Protein AF-D7GY45-F1 (afdb_monomer_lite)

Sequence (234 aa):
MTDGQSAVEVPKFVAPVIQDNPTGWGPCELPDQFKDMPYQPFSKGDRLGKISDWTGAAFQDKKYANKYASQFGSGSQYAYYHDEDESTFHLVDTTRVQKPPYQRAAVLGDTYKRSQVKKWGQGRPQIKIRDASVTVKPDWVTIEEMDFPRLGKLSLPNVKDGEDITCCGELEYYDKSYDHVNVKNEKPLQSVNRIFHTVTTTDDPIIRKLSKTEGNVYATDAILATIMCCTRSN

InterPro domains:
  IPR007783 Eukaryotic translation initiation factor 3 subunit D [PF05091] (13-102)
  IPR007783 Eukaryotic translation initiation factor 3 subunit D [PF05091] (113-234)
  IPR007783 Eukaryotic translation initiation factor 3 subunit D [PTHR12399] (115-233)

Secondary structure (DSSP, 8-state):
----PPP--PPPP-PPP----TT-SS--S--GGGTTS------TTSPP-----TTS-TTS-HHHHGGG--SS----TT-----S-GGG------S---PPP-PPP------------------------PPPSSPPPTTPPP-----HHHHTT-----PPPP--S---S--PPP-GGGGG-BTTB--PPPP---------TTT-HHHHHHTTTS-S----HHHHHHHHTGGG--

Foldseek 3Di:
DDDDDDDDDDDDDDDDDDDDDPPDDDDPDDPPVPPPDDDDDADPPADDDDDDDPVPPVPPDVVVVVSRDTPRDDDCPVPDDDPDDCVPDDDDDPDDDDDDDDDDDDDDDDDDDPDPPPPPDPPDPPPPPDDDPDDDDPPDDDDDDDDLVNVVPDDDPDDDDDDDPDDDDDDDDDDCVVVPADPVRHDDDDDDDDDDDPAFCVRDPVSVVCVVPDDDDTGDPVVVVCVVCVSPDD

pLDDT: mean 81.2, std 17.95, range [37.53, 98.06]

Structure (mmCIF, N/CA/C/O backbone):
data_AF-D7GY45-F1
#
_entry.id   AF-D7GY45-F1
#
loop_
_atom_site.group_PDB
_atom_site.id
_atom_site.type_symbol
_atom_site.label_atom_id
_atom_site.label_alt_id
_atom_site.label_comp_id
_atom_site.label_asym_id
_atom_site.label_entity_id
_atom_site.label_seq_id
_atom_site.pdbx_PDB_ins_code
_atom_site.Cartn_x
_atom_site.Cartn_y
_atom_site.Cartn_z
_atom_site.occupancy
_atom_site.B_iso_or_equiv
_atom_site.auth_seq_id
_atom_site.auth_comp_id
_atom_site.auth_asym_id
_atom_site.auth_atom_id
_atom_site.pdbx_PDB_model_num
ATOM 1 N N . MET A 1 1 ? 12.016 -49.377 8.941 1.00 47.38 1 MET A N 1
ATOM 2 C CA . MET A 1 1 ? 11.566 -49.989 7.675 1.00 47.38 1 MET A CA 1
ATOM 3 C C . MET A 1 1 ? 10.054 -50.095 7.712 1.00 47.38 1 MET A C 1
ATOM 5 O O . MET A 1 1 ? 9.536 -50.945 8.422 1.00 47.38 1 MET A O 1
ATOM 9 N N . THR A 1 2 ? 9.374 -49.171 7.042 1.00 40.59 2 THR A N 1
ATOM 10 C CA . THR A 1 2 ? 8.041 -49.323 6.433 1.00 40.59 2 THR A CA 1
ATOM 11 C C . THR A 1 2 ? 7.814 -48.034 5.652 1.00 40.59 2 THR A C 1
ATOM 13 O O . THR A 1 2 ? 7.633 -46.963 6.225 1.00 40.59 2 THR A O 1
ATOM 16 N N . ASP A 1 3 ? 7.991 -48.148 4.342 1.00 45.19 3 ASP A N 1
ATOM 17 C CA . ASP A 1 3 ? 7.991 -47.058 3.378 1.00 45.19 3 ASP A CA 1
ATOM 18 C C . ASP A 1 3 ? 6.592 -46.445 3.235 1.00 45.19 3 ASP A C 1
ATOM 20 O O . ASP A 1 3 ? 5.606 -47.146 3.004 1.00 45.19 3 ASP A O 1
ATOM 24 N N . GLY A 1 4 ? 6.514 -45.118 3.363 1.00 50.69 4 GLY A N 1
ATOM 25 C CA . GLY A 1 4 ? 5.334 -44.336 3.012 1.00 50.69 4 GLY A CA 1
ATOM 26 C C . GLY A 1 4 ? 5.202 -44.269 1.493 1.00 50.69 4 GLY A C 1
ATOM 27 O O . GLY A 1 4 ? 5.982 -43.594 0.828 1.00 50.69 4 GLY A O 1
ATOM 28 N N . GLN A 1 5 ? 4.231 -45.005 0.956 1.00 53.75 5 GLN A N 1
ATOM 29 C CA . GLN A 1 5 ? 3.926 -45.078 -0.470 1.00 53.75 5 GLN A CA 1
ATOM 30 C C . GLN A 1 5 ? 3.527 -43.703 -1.025 1.00 53.75 5 GLN A C 1
ATOM 32 O O . GLN A 1 5 ? 2.528 -43.114 -0.613 1.00 53.75 5 GLN A O 1
ATOM 37 N N . SER A 1 6 ? 4.290 -43.214 -2.001 1.00 56.94 6 SER A N 1
ATOM 38 C CA . SER A 1 6 ? 3.881 -42.145 -2.906 1.00 56.94 6 SER A CA 1
ATOM 39 C C . SER A 1 6 ? 2.743 -42.653 -3.799 1.00 56.94 6 SER A C 1
ATOM 41 O O . SER A 1 6 ? 2.897 -43.630 -4.533 1.00 56.94 6 SER A O 1
ATOM 43 N N . ALA A 1 7 ? 1.573 -42.017 -3.716 1.00 58.59 7 ALA A N 1
ATOM 44 C CA . ALA A 1 7 ? 0.429 -42.347 -4.559 1.00 58.59 7 ALA A CA 1
ATOM 45 C C . ALA A 1 7 ? 0.771 -42.082 -6.035 1.00 58.59 7 ALA A C 1
ATOM 47 O O . ALA A 1 7 ? 1.100 -40.960 -6.416 1.00 58.59 7 ALA A O 1
ATOM 48 N N . VAL A 1 8 ? 0.710 -43.127 -6.859 1.00 63.28 8 VAL A N 1
ATOM 49 C CA . VAL A 1 8 ? 0.903 -43.041 -8.309 1.00 63.28 8 VAL A CA 1
ATOM 50 C C . VAL A 1 8 ? -0.345 -42.396 -8.915 1.00 63.28 8 VAL A C 1
ATOM 52 O O . VAL A 1 8 ? -1.428 -42.978 -8.882 1.00 63.28 8 VAL A O 1
ATOM 55 N N . GLU A 1 9 ? -0.208 -41.178 -9.434 1.00 71.06 9 GLU A N 1
ATOM 56 C CA . GLU A 1 9 ? -1.301 -40.440 -10.070 1.00 71.06 9 GLU A CA 1
ATOM 57 C C . GLU A 1 9 ? -1.647 -41.085 -11.425 1.00 71.06 9 GLU A C 1
ATOM 59 O O . GLU A 1 9 ? -0.863 -41.065 -12.374 1.00 71.06 9 GLU A O 1
ATOM 64 N N . VAL A 1 10 ? -2.814 -41.729 -11.498 1.00 78.69 10 VAL A N 1
ATOM 65 C CA . VAL A 1 10 ? -3.311 -42.398 -12.710 1.00 78.69 10 VAL A CA 1
ATOM 66 C C . VAL A 1 10 ? -3.887 -41.336 -13.659 1.00 78.69 10 VAL A C 1
ATOM 68 O O . VAL A 1 10 ? -4.618 -40.459 -13.190 1.00 78.69 10 VAL A O 1
ATOM 71 N N . PRO A 1 11 ? -3.621 -41.384 -14.980 1.00 80.06 11 PRO A N 1
ATOM 72 C CA . PRO A 1 11 ? -4.171 -40.406 -15.916 1.00 80.06 11 PRO A CA 1
ATOM 73 C C . PRO A 1 11 ? -5.706 -40.401 -15.874 1.00 80.06 11 PRO A C 1
ATOM 75 O O . PRO A 1 11 ? -6.359 -41.419 -16.108 1.00 80.06 11 PRO A O 1
ATOM 78 N N . LYS A 1 12 ? -6.282 -39.233 -15.573 1.00 84.12 12 LYS A N 1
ATOM 79 C CA . LYS A 1 12 ? -7.728 -39.017 -15.458 1.00 84.12 12 LYS A CA 1
ATOM 80 C C . LYS A 1 12 ? -8.259 -38.345 -16.719 1.00 84.12 12 LYS A C 1
ATOM 82 O O . LYS A 1 12 ? -7.846 -37.240 -17.057 1.00 84.12 12 LYS A O 1
ATOM 87 N N . PHE A 1 13 ? -9.224 -38.983 -17.375 1.00 87.69 13 PHE A N 1
ATOM 88 C CA . PHE A 1 13 ? -10.014 -38.353 -18.429 1.00 87.69 13 PHE A CA 1
ATOM 89 C C . PHE A 1 13 ? -11.309 -37.795 -17.835 1.00 87.69 13 PHE A C 1
ATOM 91 O O . PHE A 1 13 ? -12.046 -38.508 -17.155 1.00 87.69 13 PHE A O 1
ATOM 98 N N . VAL A 1 14 ? -11.581 -36.518 -18.087 1.00 90.69 14 VAL A N 1
ATOM 99 C CA . VAL A 1 14 ? -12.847 -35.868 -17.736 1.00 90.69 14 VAL A CA 1
ATOM 100 C C . VAL A 1 14 ? -13.579 -35.589 -19.038 1.00 90.69 14 VAL A C 1
ATOM 102 O O . VAL A 1 14 ? -13.030 -34.935 -19.922 1.00 90.69 14 VAL A O 1
ATOM 105 N N . ALA A 1 15 ? -14.799 -36.112 -19.164 1.00 90.75 15 ALA A N 1
ATOM 106 C CA . ALA A 1 15 ? -15.607 -35.892 -20.355 1.00 90.75 15 ALA A CA 1
ATOM 107 C C . ALA A 1 15 ? -15.889 -34.386 -20.532 1.00 90.75 15 ALA A C 1
ATOM 109 O O . ALA A 1 15 ? -16.260 -33.726 -19.556 1.00 90.75 15 ALA A O 1
ATOM 110 N N . PRO A 1 16 ? -15.709 -33.830 -21.743 1.00 90.69 16 PRO A N 1
ATOM 111 C CA . PRO A 1 16 ? -16.015 -32.432 -21.999 1.00 90.69 16 PRO A CA 1
ATOM 112 C C . PRO A 1 16 ? -17.524 -32.197 -21.904 1.00 90.69 16 PRO A C 1
ATOM 114 O O . PRO A 1 16 ? -18.326 -33.039 -22.307 1.00 90.69 16 PRO A O 1
ATOM 117 N N . VAL A 1 17 ? -17.906 -31.032 -21.388 1.00 87.88 17 VAL A N 1
ATOM 118 C CA . VAL A 1 17 ? -19.304 -30.596 -21.360 1.00 87.88 17 VAL A CA 1
ATOM 119 C C . VAL A 1 17 ? -19.707 -30.178 -22.775 1.00 87.88 17 VAL A C 1
ATOM 121 O O . VAL A 1 17 ? -19.022 -29.366 -23.396 1.00 87.88 17 VAL A O 1
ATOM 124 N N . ILE A 1 18 ? -20.801 -30.743 -23.287 1.00 88.00 18 ILE A N 1
ATOM 125 C CA . ILE A 1 18 ? -21.343 -30.452 -24.620 1.00 88.00 18 ILE A CA 1
ATOM 126 C C . ILE A 1 18 ? -22.738 -29.848 -24.446 1.00 88.00 18 ILE A C 1
ATOM 128 O O . ILE A 1 18 ? -23.508 -30.300 -23.601 1.00 88.00 18 ILE A O 1
ATOM 132 N N . GLN A 1 19 ? -23.043 -28.819 -25.234 1.00 86.44 19 GLN A N 1
ATOM 133 C CA . GLN A 1 19 ? -24.358 -28.181 -25.268 1.00 86.44 19 GLN A CA 1
ATOM 134 C C . GLN A 1 19 ? -25.372 -29.070 -26.003 1.00 86.44 19 GLN A C 1
ATOM 136 O O . GLN A 1 19 ? -25.053 -29.607 -27.065 1.00 86.44 19 GLN A O 1
ATOM 141 N N . ASP A 1 20 ? -26.584 -29.196 -25.461 1.00 87.44 20 ASP A N 1
ATOM 142 C CA . ASP A 1 20 ? -27.684 -29.941 -26.085 1.00 87.44 20 ASP A CA 1
ATOM 143 C C . ASP A 1 20 ? -28.690 -28.973 -26.729 1.00 87.44 20 ASP A C 1
ATOM 145 O O . ASP A 1 20 ? -29.158 -28.032 -26.088 1.00 87.44 20 ASP A O 1
ATOM 149 N N . ASN A 1 21 ? -29.010 -29.193 -28.006 1.00 89.31 21 ASN A N 1
ATOM 150 C CA . ASN A 1 21 ? -29.935 -28.366 -28.783 1.00 89.31 21 ASN A CA 1
ATOM 151 C C . ASN A 1 21 ? -31.005 -29.257 -29.442 1.00 89.31 21 ASN A C 1
ATOM 153 O O . ASN A 1 21 ? -30.826 -29.701 -30.577 1.00 89.31 21 ASN A O 1
ATOM 157 N N . PRO A 1 22 ? -32.144 -29.508 -28.767 1.00 89.50 22 PRO A N 1
ATOM 158 C CA . PRO A 1 22 ? -33.171 -30.432 -29.259 1.00 89.50 22 PRO A CA 1
ATOM 159 C C . PRO A 1 22 ? -33.878 -29.969 -30.541 1.00 89.50 22 PRO A C 1
ATOM 161 O O . PRO A 1 22 ? -34.496 -30.770 -31.239 1.00 89.50 22 PRO A O 1
ATOM 164 N N . THR A 1 23 ? -33.837 -28.667 -30.834 1.00 90.25 23 THR A N 1
ATOM 165 C CA . THR A 1 23 ? -34.645 -28.027 -31.884 1.00 90.25 23 THR A CA 1
ATOM 166 C C . THR A 1 23 ? -33.857 -27.629 -33.130 1.00 90.25 23 THR A C 1
ATOM 168 O O . THR A 1 23 ? -34.450 -27.135 -34.089 1.00 90.25 23 THR A O 1
ATOM 171 N N . GLY A 1 24 ? -32.536 -27.821 -33.157 1.00 87.75 24 GLY A N 1
ATOM 172 C CA . GLY A 1 24 ? -31.721 -27.414 -34.297 1.00 87.75 24 GLY A CA 1
ATOM 173 C C . GLY A 1 24 ? -30.249 -27.792 -34.185 1.00 87.75 24 GLY A C 1
ATOM 174 O O . GLY A 1 24 ? -29.820 -28.455 -33.249 1.00 87.75 24 GLY A O 1
ATOM 175 N N . TRP A 1 25 ? -29.468 -27.345 -35.169 1.00 89.06 25 TRP A N 1
ATOM 176 C CA . TRP A 1 25 ? -28.018 -27.527 -35.211 1.00 89.06 25 TRP A CA 1
ATOM 177 C C . TRP A 1 25 ? -27.327 -26.171 -35.048 1.00 89.06 25 TRP A C 1
ATOM 179 O O . TRP A 1 25 ? -27.574 -25.258 -35.835 1.00 89.06 25 TRP A O 1
ATOM 189 N N . GLY A 1 26 ? -26.460 -26.041 -34.040 1.00 86.88 26 GLY A N 1
ATOM 190 C CA . GLY A 1 26 ? -25.678 -24.828 -33.777 1.00 86.88 26 GLY A CA 1
ATOM 191 C C . GLY A 1 26 ? -25.700 -24.381 -32.309 1.00 86.88 26 GLY A C 1
ATOM 192 O O . GLY A 1 26 ? -26.323 -25.053 -31.482 1.00 86.88 26 GLY A O 1
ATOM 193 N N . PRO A 1 27 ? -25.024 -23.260 -31.983 1.00 87.06 27 PRO A N 1
ATOM 194 C CA . PRO A 1 27 ? -24.973 -22.713 -30.628 1.00 87.06 27 PRO A CA 1
ATOM 195 C C . PRO A 1 27 ? -26.377 -22.419 -30.095 1.00 87.06 27 PRO A C 1
ATOM 197 O O . PRO A 1 27 ? -27.153 -21.730 -30.757 1.00 87.06 27 PRO A O 1
ATOM 200 N N . CYS A 1 28 ? -26.697 -22.934 -28.909 1.00 84.44 28 CYS A N 1
ATOM 201 C CA . CYS A 1 28 ? -27.983 -22.688 -28.254 1.00 84.44 28 CYS A CA 1
ATOM 202 C C . CYS A 1 28 ? -27.904 -21.585 -27.192 1.00 84.44 28 CYS A C 1
ATOM 204 O O . CYS A 1 28 ? -28.906 -20.929 -26.920 1.00 84.44 28 CYS A O 1
ATOM 206 N N . GLU A 1 29 ? -26.719 -21.344 -26.627 1.00 83.81 29 GLU A N 1
ATOM 207 C CA . GLU A 1 29 ? -26.514 -20.381 -25.545 1.00 83.81 29 GLU A CA 1
ATOM 208 C C . GLU A 1 29 ? -25.238 -19.562 -25.761 1.00 83.81 29 GLU A C 1
ATOM 210 O O . GLU A 1 29 ? -24.230 -20.053 -26.283 1.00 83.81 29 GLU A O 1
ATOM 215 N N . LEU A 1 30 ? -25.283 -18.294 -25.344 1.00 84.75 30 LEU A N 1
ATOM 216 C CA . LEU A 1 30 ? -24.089 -17.462 -25.253 1.00 84.75 30 LEU A CA 1
ATOM 217 C C . LEU A 1 30 ? -23.183 -18.050 -24.159 1.00 84.75 30 LEU A C 1
ATOM 219 O O . LEU A 1 30 ? -23.684 -18.309 -23.065 1.00 84.75 30 LEU A O 1
ATOM 223 N N . PRO A 1 31 ? -21.875 -18.241 -24.406 1.00 88.75 31 PRO A N 1
ATOM 224 C CA . PRO A 1 31 ? -20.976 -18.763 -23.386 1.00 88.75 31 PRO A CA 1
ATOM 225 C C . PRO A 1 31 ? -21.028 -17.918 -22.109 1.00 88.75 31 PRO A C 1
ATOM 227 O O . PRO A 1 31 ? -20.957 -16.689 -22.189 1.00 88.75 31 PRO A O 1
ATOM 230 N N . ASP A 1 32 ? -21.071 -18.575 -20.946 1.00 85.69 32 ASP A N 1
ATOM 231 C CA . ASP A 1 32 ? -21.161 -17.914 -19.632 1.00 85.69 32 ASP A CA 1
ATOM 232 C C . ASP A 1 32 ? -20.091 -16.836 -19.437 1.00 85.69 32 ASP A C 1
ATOM 234 O O . ASP A 1 32 ? -20.341 -15.796 -18.835 1.00 85.69 32 ASP A O 1
ATOM 238 N N . GLN A 1 33 ? -18.911 -17.045 -20.026 1.00 87.12 33 GLN A N 1
ATOM 239 C CA . GLN A 1 33 ? -17.799 -16.103 -19.968 1.00 87.12 33 GLN A CA 1
ATOM 240 C C . GLN A 1 33 ? -18.139 -14.711 -20.523 1.00 87.12 33 GLN A C 1
ATOM 242 O O . GLN A 1 33 ? -17.509 -13.751 -20.099 1.00 87.12 33 GLN A O 1
ATOM 247 N N . PHE A 1 34 ? -19.095 -14.583 -21.450 1.00 87.75 34 PHE A N 1
ATOM 248 C CA . PHE A 1 34 ? -19.430 -13.316 -22.117 1.00 87.75 34 PHE A CA 1
ATOM 249 C C . PHE A 1 34 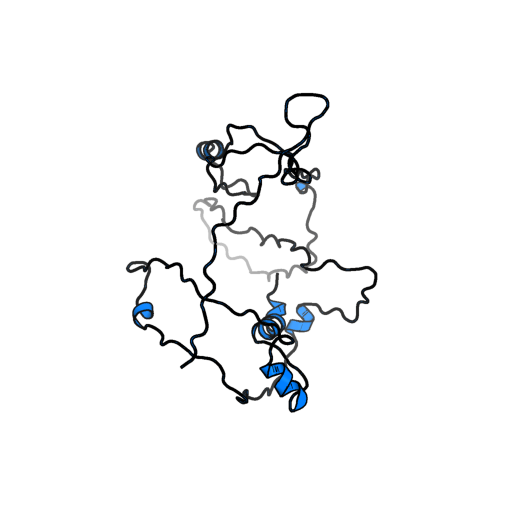? -20.824 -12.781 -21.770 1.00 87.75 34 PHE A C 1
ATOM 251 O O . PHE A 1 34 ? -21.221 -11.744 -22.296 1.00 87.75 34 PHE A O 1
ATOM 258 N N . LYS A 1 35 ? -21.577 -13.472 -20.909 1.00 86.44 35 LYS A N 1
ATOM 259 C CA . LYS A 1 35 ? -22.990 -13.167 -20.648 1.00 86.44 35 LYS A CA 1
ATOM 260 C C . LYS A 1 35 ? -23.211 -11.819 -19.962 1.00 86.44 35 LYS A C 1
ATOM 262 O O . LYS A 1 35 ? -24.150 -11.111 -20.312 1.00 86.44 35 LYS A O 1
ATOM 267 N N . ASP A 1 36 ? -22.305 -11.446 -19.061 1.00 89.12 36 ASP A N 1
ATOM 268 C CA . ASP A 1 36 ? -22.437 -10.252 -18.218 1.00 89.12 36 ASP A CA 1
ATOM 269 C C . ASP A 1 36 ? -21.530 -9.089 -18.662 1.00 89.12 36 ASP A C 1
ATOM 271 O O . ASP A 1 36 ? -21.305 -8.146 -17.904 1.00 89.12 36 ASP A O 1
ATOM 275 N N . MET A 1 37 ? -20.986 -9.136 -19.885 1.00 87.94 37 MET A N 1
ATOM 276 C CA . MET A 1 37 ? -20.117 -8.079 -20.417 1.00 87.94 37 MET A CA 1
ATOM 277 C C . MET A 1 37 ? -20.629 -7.519 -21.752 1.00 87.94 37 MET A C 1
ATOM 279 O O . MET A 1 37 ? -20.925 -8.292 -22.666 1.00 87.94 37 MET A O 1
ATOM 283 N N . PRO A 1 38 ? -20.691 -6.182 -21.923 1.00 90.75 38 PRO A N 1
ATOM 284 C CA . PRO A 1 38 ? -20.987 -5.580 -23.217 1.00 90.75 38 PRO A CA 1
ATOM 285 C C . PRO A 1 38 ? -20.002 -6.054 -24.291 1.00 90.75 38 PRO A C 1
ATOM 287 O O . PRO A 1 38 ? -18.782 -5.926 -24.160 1.00 90.75 38 PRO A O 1
ATOM 290 N N . TYR A 1 39 ? -20.513 -6.607 -25.385 1.00 87.88 39 TYR A N 1
ATOM 291 C CA . TYR A 1 39 ? -19.653 -7.061 -26.470 1.00 87.88 39 TYR A CA 1
ATOM 292 C C . TYR A 1 39 ? -19.044 -5.866 -27.217 1.00 87.88 39 TYR A C 1
ATOM 294 O O . TYR A 1 39 ? -19.761 -5.009 -27.735 1.00 87.88 39 TYR A O 1
ATOM 302 N N . GLN A 1 40 ? -17.714 -5.837 -27.324 1.00 90.12 40 GLN A N 1
ATOM 303 C CA . GLN A 1 40 ? -16.997 -4.909 -28.192 1.00 90.12 40 GLN A CA 1
ATOM 304 C C . GLN A 1 40 ? -15.873 -5.653 -28.928 1.00 90.12 40 GLN A C 1
ATOM 306 O O . GLN A 1 40 ? -15.020 -6.260 -28.274 1.00 90.12 40 GLN A O 1
ATOM 311 N N . PRO A 1 41 ? -15.846 -5.627 -30.274 1.00 90.19 41 PRO A N 1
ATOM 312 C CA . PRO A 1 41 ? -14.791 -6.280 -31.033 1.00 90.19 41 PRO A CA 1
ATOM 313 C C . PRO A 1 41 ? -13.453 -5.571 -30.809 1.00 90.19 41 PRO A C 1
ATOM 315 O O . PRO A 1 41 ? -13.386 -4.346 -30.694 1.00 90.19 41 PRO A O 1
ATOM 318 N N . PHE A 1 42 ? -12.377 -6.350 -30.771 1.00 89.50 42 PHE A N 1
ATOM 319 C CA . PHE A 1 42 ? -11.017 -5.835 -30.655 1.00 89.50 42 PHE A CA 1
ATOM 320 C C . PHE A 1 42 ? -10.023 -6.781 -31.333 1.00 89.50 42 PHE A C 1
ATOM 322 O O . PHE A 1 42 ? -10.299 -7.966 -31.523 1.00 89.50 42 PHE A O 1
ATOM 329 N N . SER A 1 43 ? -8.845 -6.260 -31.672 1.00 89.38 43 SER A N 1
ATOM 330 C CA . SER A 1 43 ? -7.727 -7.038 -32.202 1.00 89.38 43 SER A CA 1
ATOM 331 C C . SER A 1 43 ? -6.563 -7.000 -31.213 1.00 89.38 43 SER A C 1
ATOM 333 O O . SER A 1 43 ? -6.096 -5.935 -30.814 1.00 89.38 43 SER A O 1
ATOM 335 N N . LYS A 1 44 ? -6.052 -8.176 -30.823 1.00 89.88 44 LYS A N 1
ATOM 336 C CA . LYS A 1 44 ? -4.864 -8.282 -29.951 1.00 89.88 44 LYS A CA 1
ATOM 337 C C . LYS A 1 44 ? -3.579 -7.784 -30.626 1.00 89.88 44 LYS A C 1
ATOM 339 O O . LYS A 1 44 ? -2.581 -7.591 -29.941 1.00 89.88 44 LYS A O 1
ATOM 344 N N . GLY A 1 45 ? -3.593 -7.613 -31.949 1.00 89.88 45 GLY A N 1
ATOM 345 C CA . GLY A 1 45 ? -2.473 -7.070 -32.718 1.00 89.88 45 GLY A CA 1
ATOM 346 C C . GLY A 1 45 ? -2.455 -5.542 -32.789 1.00 89.88 45 GLY A C 1
ATOM 347 O O . GLY A 1 45 ? -1.513 -4.979 -33.351 1.00 89.88 45 GLY A O 1
ATOM 348 N N . ASP A 1 46 ? -3.476 -4.868 -32.253 1.00 87.69 46 ASP A N 1
ATOM 349 C CA . ASP A 1 46 ? -3.566 -3.413 -32.310 1.00 87.69 46 ASP A CA 1
ATOM 350 C C . ASP A 1 46 ? -2.476 -2.774 -31.445 1.00 87.69 46 ASP A C 1
ATOM 352 O O . ASP A 1 46 ? -2.127 -3.244 -30.358 1.00 87.69 46 ASP A O 1
ATOM 356 N N . ARG A 1 47 ? -1.900 -1.678 -31.946 1.00 86.88 47 ARG A N 1
ATOM 357 C CA . ARG A 1 47 ? -0.842 -0.963 -31.232 1.00 86.88 47 ARG A CA 1
ATOM 358 C C . ARG A 1 47 ? -1.409 -0.304 -29.979 1.00 86.88 47 ARG A C 1
ATOM 360 O O . ARG A 1 47 ? -2.384 0.439 -30.050 1.00 86.88 47 ARG A O 1
ATOM 367 N N . LEU A 1 48 ? -0.732 -0.512 -28.855 1.00 86.44 48 LEU A N 1
ATOM 368 C CA . LEU A 1 48 ? -1.034 0.123 -27.573 1.00 86.44 48 LEU A CA 1
ATOM 369 C C . LEU A 1 48 ? -0.096 1.316 -27.320 1.00 86.44 48 LEU A C 1
ATOM 371 O O . LEU A 1 48 ? 0.930 1.459 -27.985 1.00 86.44 48 LEU A O 1
ATOM 375 N N . GLY A 1 49 ? -0.439 2.169 -26.350 1.00 86.31 49 GLY A N 1
ATOM 376 C CA . GLY A 1 49 ? 0.419 3.284 -25.916 1.00 86.31 49 GLY A CA 1
ATOM 377 C C . GLY A 1 49 ? -0.015 4.679 -26.376 1.00 86.31 49 GLY A C 1
ATOM 378 O O . GLY A 1 49 ? 0.778 5.618 -26.326 1.00 86.31 49 GLY A O 1
ATOM 379 N N . LYS A 1 50 ? -1.269 4.852 -26.810 1.00 84.12 50 LYS A N 1
ATOM 380 C CA . LYS A 1 50 ? -1.840 6.188 -27.014 1.00 84.12 50 LYS A CA 1
ATOM 381 C C . LYS A 1 50 ? -2.040 6.873 -25.657 1.00 84.12 50 LYS A C 1
ATOM 383 O O . LYS A 1 50 ? -2.730 6.344 -24.793 1.00 84.12 50 LYS A O 1
ATOM 388 N N . ILE A 1 51 ? -1.447 8.050 -25.485 1.00 84.19 51 ILE A N 1
ATOM 389 C CA . ILE A 1 51 ? -1.688 8.909 -24.318 1.00 84.19 51 ILE A CA 1
ATOM 390 C C . ILE A 1 51 ? -3.010 9.673 -24.480 1.00 84.19 51 ILE A C 1
ATOM 392 O O . ILE A 1 51 ? -3.480 9.867 -25.597 1.00 84.19 51 ILE A O 1
ATOM 396 N N . SER A 1 52 ? -3.615 10.109 -23.379 1.00 84.31 52 SER A N 1
ATOM 397 C CA . SER A 1 52 ? -4.710 11.084 -23.405 1.00 84.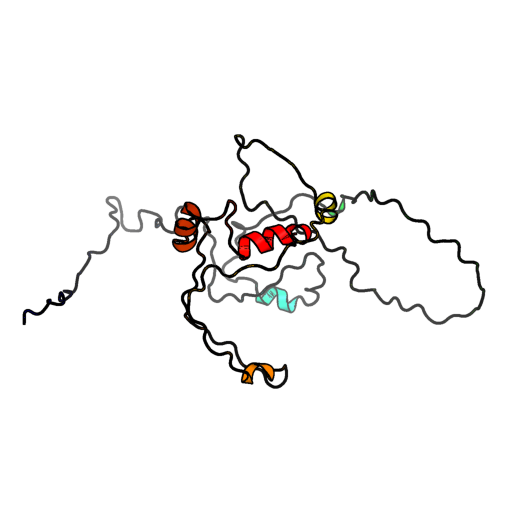31 52 SER A CA 1
ATOM 398 C C . SER A 1 52 ? -4.165 12.434 -22.946 1.00 84.31 52 SER A C 1
ATOM 400 O O . SER A 1 52 ? -3.400 12.483 -21.982 1.00 84.31 52 SER A O 1
ATOM 402 N N . ASP A 1 53 ? -4.516 13.513 -23.646 1.00 82.19 53 ASP A N 1
ATOM 403 C CA . ASP A 1 53 ? -4.090 14.874 -23.311 1.00 82.19 53 ASP A CA 1
ATOM 404 C C . ASP A 1 53 ? -5.282 15.830 -23.394 1.00 82.19 53 ASP A C 1
ATOM 406 O O . ASP A 1 53 ? -5.794 16.108 -24.476 1.00 82.19 53 ASP A O 1
ATOM 410 N N . TRP A 1 54 ? -5.699 16.345 -22.239 1.00 80.19 54 TRP A N 1
ATOM 411 C CA . TRP A 1 54 ? -6.786 17.316 -22.110 1.00 80.19 54 TRP A CA 1
ATOM 412 C C . TRP A 1 54 ? -6.365 18.738 -22.517 1.00 80.19 54 TRP A C 1
ATOM 414 O O . TRP A 1 54 ? -7.219 19.588 -22.742 1.00 80.19 54 TRP A O 1
ATOM 424 N N . THR A 1 55 ? -5.061 19.012 -22.647 1.00 82.19 55 THR A N 1
ATOM 425 C CA . THR A 1 55 ? -4.544 20.322 -23.086 1.00 82.19 55 THR A CA 1
ATOM 426 C C . THR A 1 55 ? -4.421 20.442 -24.609 1.00 82.19 55 THR A C 1
ATOM 428 O O . THR A 1 55 ? -4.220 21.541 -25.128 1.00 82.19 55 THR A O 1
ATOM 431 N N . GLY A 1 56 ? -4.517 19.322 -25.339 1.00 74.19 56 GLY A N 1
ATOM 432 C CA . GLY A 1 56 ? -4.404 19.262 -26.802 1.00 74.19 56 GLY A CA 1
ATOM 433 C C . GLY A 1 56 ? -3.004 19.560 -27.364 1.00 74.19 56 GLY A C 1
ATOM 434 O O . GLY A 1 56 ? -2.833 19.659 -28.582 1.00 74.19 56 GLY A O 1
ATOM 435 N N . ALA A 1 57 ? -1.984 19.703 -26.515 1.00 75.38 57 ALA A N 1
ATOM 436 C CA . ALA A 1 57 ? -0.630 20.067 -26.924 1.00 75.38 57 ALA A CA 1
ATOM 437 C C . ALA A 1 57 ? 0.160 18.877 -27.497 1.00 75.38 57 ALA A C 1
ATOM 439 O O . ALA A 1 57 ? 1.008 19.066 -28.370 1.00 75.38 57 ALA A O 1
ATOM 440 N N . ALA A 1 58 ? -0.134 17.653 -27.055 1.00 68.88 58 ALA A N 1
ATOM 441 C CA . ALA A 1 58 ? 0.623 16.452 -27.404 1.00 68.88 58 ALA A CA 1
ATOM 442 C C . ALA A 1 58 ? 0.417 15.955 -28.851 1.00 68.88 58 ALA A C 1
ATOM 444 O O . ALA A 1 58 ? 1.211 15.155 -29.345 1.00 68.88 58 ALA A O 1
ATOM 445 N N . PHE A 1 59 ? -0.620 16.423 -29.555 1.00 66.69 59 PHE A N 1
ATOM 446 C CA . PHE A 1 59 ? -1.069 15.849 -30.835 1.00 66.69 59 PHE A CA 1
ATOM 447 C C . PHE A 1 59 ? -0.969 16.796 -32.038 1.00 66.69 59 PHE A C 1
ATOM 449 O O . PHE A 1 59 ? -1.786 16.724 -32.955 1.00 66.69 59 PHE A O 1
ATOM 456 N N . GLN A 1 60 ? 0.047 17.663 -32.079 1.00 65.50 60 GLN A N 1
ATOM 457 C CA . GLN A 1 60 ? 0.268 18.551 -33.234 1.00 65.50 60 GLN A CA 1
ATOM 458 C C . GLN A 1 60 ? 0.499 17.766 -34.541 1.00 65.50 60 GLN A C 1
ATOM 460 O O . GLN A 1 60 ? 0.086 18.201 -35.615 1.00 65.50 60 GLN A O 1
ATOM 465 N N . ASP A 1 61 ? 1.090 16.570 -34.450 1.00 63.72 61 ASP A N 1
ATOM 466 C CA . ASP A 1 61 ? 1.350 15.701 -35.596 1.00 63.72 61 ASP A CA 1
ATOM 467 C C . ASP A 1 61 ? 0.272 14.607 -35.743 1.00 63.72 61 ASP A C 1
ATOM 469 O O . ASP A 1 61 ? 0.327 13.529 -35.137 1.00 63.72 61 ASP A O 1
ATOM 473 N N . LYS A 1 62 ? -0.706 14.850 -36.626 1.00 69.38 62 LYS A N 1
ATOM 474 C CA . LYS A 1 62 ? -1.820 13.920 -36.924 1.00 69.38 62 LYS A CA 1
ATOM 475 C C . LYS A 1 62 ? -1.365 12.534 -37.414 1.00 69.38 62 LYS A C 1
ATOM 477 O O . LYS A 1 62 ? -2.135 11.576 -37.364 1.00 69.38 62 LYS A O 1
ATOM 482 N N . LYS A 1 63 ? -0.103 12.389 -37.838 1.00 68.88 63 LYS A N 1
ATOM 483 C CA . LYS A 1 63 ? 0.496 11.112 -38.268 1.00 68.88 63 LYS A CA 1
ATOM 484 C C . LYS A 1 63 ? 0.558 10.053 -37.162 1.00 68.88 63 LYS A C 1
ATOM 486 O O . LYS A 1 63 ? 0.582 8.867 -37.483 1.00 68.88 63 LYS A O 1
ATOM 491 N N . TYR A 1 64 ? 0.607 10.441 -35.885 1.00 69.00 64 TYR A N 1
ATOM 492 C CA . TYR A 1 64 ? 0.651 9.478 -34.775 1.00 69.00 64 TYR A CA 1
ATOM 493 C C . TYR A 1 64 ? -0.738 9.052 -34.298 1.00 69.00 64 TYR A C 1
ATOM 495 O O . TYR A 1 64 ? -0.881 7.937 -33.807 1.00 69.00 64 TYR A O 1
ATOM 503 N N . ALA A 1 65 ? -1.766 9.879 -34.506 1.00 69.25 65 ALA A N 1
ATOM 504 C CA . ALA A 1 65 ? -3.138 9.552 -34.123 1.00 69.25 65 ALA A CA 1
ATOM 505 C C . ALA A 1 65 ? -3.679 8.329 -34.887 1.00 69.25 65 ALA A C 1
ATOM 507 O O . ALA A 1 65 ? -4.313 7.464 -34.288 1.00 69.25 65 ALA A O 1
ATOM 508 N N . ASN A 1 66 ? -3.346 8.214 -36.177 1.00 76.69 66 ASN A N 1
ATOM 509 C CA . ASN A 1 66 ? -3.813 7.125 -37.042 1.00 76.69 66 ASN A CA 1
ATOM 510 C C . ASN A 1 66 ? -3.136 5.771 -36.762 1.00 76.69 66 ASN A C 1
ATOM 512 O O . ASN A 1 66 ? -3.626 4.744 -37.214 1.00 76.69 66 ASN A O 1
ATOM 516 N N . LYS A 1 67 ? -2.017 5.738 -36.021 1.00 82.81 67 LYS A N 1
ATOM 517 C CA . LYS A 1 67 ? -1.274 4.494 -35.727 1.00 82.81 67 LYS A CA 1
ATOM 518 C C . LYS A 1 67 ? -1.946 3.614 -34.671 1.00 82.81 67 LYS A C 1
ATOM 520 O O . LYS A 1 67 ? -1.575 2.451 -34.551 1.00 82.81 67 LYS A O 1
ATOM 525 N N . TYR A 1 68 ? -2.867 4.191 -33.905 1.00 85.00 68 TYR A N 1
ATOM 526 C CA . TYR A 1 68 ? -3.579 3.547 -32.799 1.00 85.00 68 TYR A CA 1
ATOM 527 C C . TYR A 1 68 ? -5.079 3.399 -33.090 1.00 85.00 68 TYR A C 1
ATOM 529 O O . TYR A 1 68 ? -5.855 3.124 -32.182 1.00 85.00 68 TYR A O 1
ATOM 537 N N . ALA A 1 69 ? -5.504 3.655 -34.330 1.00 83.81 69 ALA A N 1
ATOM 538 C CA . ALA A 1 69 ? -6.876 3.413 -34.748 1.00 83.81 69 ALA A CA 1
ATOM 539 C C . ALA A 1 69 ? -7.064 1.909 -34.993 1.00 83.81 69 ALA A C 1
ATOM 541 O O . ALA A 1 69 ? -6.287 1.311 -35.740 1.00 83.81 69 ALA A O 1
ATOM 542 N N . SER A 1 70 ? -8.076 1.306 -34.366 1.00 84.88 70 SER A N 1
ATOM 543 C CA . SER A 1 70 ? -8.437 -0.092 -34.605 1.00 84.88 70 SER A CA 1
ATOM 544 C C . SER A 1 70 ? -9.054 -0.246 -35.997 1.00 84.88 70 SER A C 1
ATOM 546 O O . SER A 1 70 ? -9.877 0.562 -36.431 1.00 84.88 70 SER A O 1
ATOM 548 N N . GLN A 1 71 ? -8.676 -1.306 -36.712 1.00 81.12 71 GLN A N 1
ATOM 549 C CA . GLN A 1 71 ? -9.265 -1.628 -38.018 1.00 81.12 71 GLN A CA 1
ATOM 550 C C . GLN A 1 71 ? -10.587 -2.402 -37.882 1.00 81.12 71 GLN A C 1
ATOM 552 O O . GLN A 1 71 ? -11.431 -2.352 -38.772 1.00 81.12 71 GLN A O 1
ATOM 557 N N . PHE A 1 72 ? -10.784 -3.098 -36.758 1.00 75.44 72 PHE A N 1
ATOM 558 C CA . PHE A 1 72 ? -11.911 -4.009 -36.513 1.00 75.44 72 PHE A CA 1
ATOM 559 C C . PHE A 1 72 ? -13.200 -3.321 -36.023 1.00 75.44 72 PHE A C 1
ATOM 561 O O . PHE A 1 72 ? -14.140 -3.988 -35.594 1.00 75.44 72 PHE A O 1
ATOM 568 N N . GLY A 1 73 ? -13.252 -1.990 -36.108 1.00 65.69 73 GLY A N 1
ATOM 569 C CA . GLY A 1 73 ? -14.387 -1.175 -35.685 1.00 65.69 73 GLY A CA 1
ATOM 570 C C . GLY A 1 73 ? -14.096 -0.371 -34.417 1.00 65.69 73 GLY A C 1
ATOM 571 O O . GLY A 1 73 ? -13.353 -0.795 -33.531 1.00 65.69 73 GLY A O 1
ATOM 572 N N . SER A 1 74 ? -14.687 0.820 -34.351 1.00 67.25 74 SER A N 1
ATOM 573 C CA . SER A 1 74 ? -14.673 1.693 -33.178 1.00 67.25 74 SER A CA 1
ATOM 574 C C . SER A 1 74 ? -15.981 1.487 -32.423 1.00 67.25 74 SER A C 1
ATOM 576 O O . SER A 1 74 ? -16.984 2.125 -32.736 1.00 67.25 74 SER A O 1
ATOM 578 N N . GLY A 1 75 ? -15.994 0.551 -31.476 1.00 77.00 75 GLY A N 1
ATOM 579 C CA . GLY A 1 75 ? -17.106 0.409 -30.540 1.00 77.00 75 GLY A CA 1
ATOM 580 C C . GLY A 1 75 ? -17.036 1.475 -29.445 1.00 77.00 75 GLY A C 1
ATOM 581 O O . GLY A 1 75 ? -15.954 1.765 -28.935 1.00 77.00 75 GLY A O 1
ATOM 582 N N . SER A 1 76 ? -18.191 2.035 -29.086 1.00 86.31 76 SER A N 1
ATOM 583 C CA . SER A 1 76 ? -18.341 3.004 -27.989 1.00 86.31 76 SER A CA 1
ATOM 584 C C . SER A 1 76 ? -19.074 2.416 -26.777 1.00 86.31 76 SER A C 1
ATOM 586 O O . SER A 1 76 ? -19.540 3.169 -25.932 1.00 86.31 76 SER A O 1
ATOM 588 N N . GLN A 1 77 ? -19.189 1.086 -26.667 1.00 89.94 77 GLN A N 1
ATOM 589 C CA . GLN A 1 77 ? -19.921 0.439 -25.562 1.00 89.94 77 GLN A CA 1
ATOM 590 C C . GLN A 1 77 ? -19.286 0.731 -24.195 1.00 89.94 77 GLN A C 1
ATOM 592 O O . GLN A 1 77 ? -19.972 0.772 -23.182 1.00 89.94 77 GLN A O 1
ATOM 597 N N . TYR A 1 78 ? -17.977 0.984 -24.189 1.00 88.88 78 TYR A N 1
ATOM 598 C CA . TYR A 1 78 ? -17.205 1.376 -23.009 1.00 88.88 78 TYR A CA 1
ATOM 599 C C . TYR A 1 78 ? -16.771 2.852 -23.040 1.00 88.88 78 TYR A C 1
ATOM 601 O O . TYR A 1 78 ? -15.842 3.236 -22.330 1.00 88.88 78 TYR A O 1
ATOM 609 N N . ALA A 1 79 ? -17.378 3.679 -23.899 1.00 88.19 79 ALA A N 1
ATOM 610 C CA . ALA A 1 79 ? -17.042 5.094 -24.003 1.00 88.19 79 ALA A CA 1
ATOM 611 C C . ALA A 1 79 ? -17.873 5.930 -23.025 1.00 88.19 79 ALA A C 1
ATOM 613 O O . ALA A 1 79 ? -19.082 5.754 -22.905 1.00 88.19 79 ALA A O 1
ATOM 614 N N . TYR A 1 80 ? -17.212 6.881 -22.372 1.00 88.94 80 TYR A N 1
ATOM 615 C CA . TYR A 1 80 ? -17.862 7.917 -21.582 1.00 88.94 80 TYR A CA 1
ATOM 616 C C . TYR A 1 80 ? -17.981 9.195 -22.419 1.00 88.94 80 TYR A C 1
ATOM 618 O O . TYR A 1 80 ? -16.993 9.637 -23.014 1.00 88.94 80 TYR A O 1
ATOM 626 N N . TYR A 1 81 ? -19.178 9.779 -22.456 1.00 87.12 81 TYR A N 1
ATOM 627 C CA . TYR A 1 81 ? -19.452 11.067 -23.088 1.00 87.12 81 TYR A CA 1
ATOM 628 C C . TYR A 1 81 ? -19.716 12.097 -21.989 1.00 87.12 81 TYR A C 1
ATOM 630 O O . TYR A 1 81 ? -20.528 11.860 -21.101 1.00 87.12 81 TYR A O 1
ATOM 638 N N . HIS A 1 82 ? -18.982 13.208 -22.028 1.00 83.31 82 HIS A N 1
ATOM 639 C CA . HIS A 1 82 ? -19.171 14.323 -21.107 1.00 83.31 82 HIS A CA 1
ATOM 640 C C . HIS A 1 82 ? -20.084 15.351 -21.784 1.00 83.31 82 HIS A C 1
ATOM 642 O O . HIS A 1 82 ? -19.649 16.013 -22.726 1.00 83.31 82 HIS A O 1
ATOM 648 N N . ASP A 1 83 ? -21.339 15.451 -21.344 1.00 77.56 83 ASP A N 1
ATOM 649 C CA . ASP A 1 83 ? -22.356 16.300 -21.987 1.00 77.56 83 ASP A CA 1
ATOM 650 C C . ASP A 1 83 ? -22.290 17.774 -21.544 1.00 77.56 83 ASP A C 1
ATOM 652 O O . ASP A 1 83 ? -22.870 18.647 -22.191 1.00 77.56 83 ASP A O 1
ATOM 656 N N . GLU A 1 84 ? -21.573 18.073 -20.457 1.00 75.69 84 GLU A N 1
ATOM 657 C CA . GLU A 1 84 ? -21.487 19.424 -19.895 1.00 75.69 84 GLU A CA 1
ATOM 658 C C . GLU A 1 84 ? -20.225 20.172 -20.348 1.00 75.69 84 GLU A C 1
ATOM 660 O O . GLU A 1 84 ? -19.108 19.652 -20.280 1.00 75.69 84 GLU A O 1
ATOM 665 N N . ASP A 1 85 ? -20.409 21.420 -20.789 1.00 64.75 85 ASP A N 1
ATOM 666 C CA . ASP A 1 85 ? -19.339 22.303 -21.256 1.00 64.75 85 ASP A CA 1
ATOM 667 C C . ASP A 1 85 ? -18.708 23.050 -20.063 1.00 64.75 85 ASP A C 1
ATOM 669 O O . ASP A 1 85 ? -19.091 24.169 -19.696 1.00 64.75 85 ASP A O 1
ATOM 673 N N . GLU A 1 86 ? -17.728 22.403 -19.420 1.00 65.88 86 GLU A N 1
ATOM 674 C CA . GLU A 1 86 ? -17.025 22.904 -18.224 1.00 65.88 86 GLU A CA 1
ATOM 675 C C . GLU A 1 86 ? -16.280 24.233 -18.449 1.00 65.88 86 GLU A C 1
ATOM 677 O O . GLU A 1 86 ? -15.871 24.897 -17.494 1.00 65.88 86 GLU A O 1
ATOM 682 N N . SER A 1 87 ? -16.148 24.671 -19.707 1.00 66.81 87 SER A N 1
ATOM 683 C CA . SER A 1 87 ? -15.550 25.955 -20.087 1.00 66.81 87 SER A CA 1
ATOM 684 C C . SER A 1 87 ? -16.293 27.175 -19.516 1.00 66.81 87 SER A C 1
ATOM 686 O O . SER A 1 87 ? -15.740 28.276 -19.468 1.00 66.81 87 SER A O 1
ATOM 688 N N . THR A 1 88 ? -17.522 26.978 -19.032 1.00 72.19 88 THR A N 1
ATOM 689 C CA . THR A 1 88 ? -18.369 28.029 -18.449 1.00 72.19 88 THR A CA 1
ATOM 690 C C . THR A 1 88 ? -18.102 28.257 -16.952 1.00 72.19 88 THR A C 1
ATOM 692 O O . THR A 1 88 ? -18.383 29.338 -16.419 1.00 72.19 88 THR A O 1
ATOM 695 N N . PHE A 1 89 ? -17.526 27.280 -16.246 1.00 76.94 89 PHE A N 1
ATOM 696 C CA . PHE A 1 89 ? -17.323 27.380 -14.802 1.00 76.94 89 PHE A CA 1
ATOM 697 C C . PHE A 1 89 ? -16.078 28.199 -14.460 1.00 76.94 89 PHE A C 1
ATOM 699 O O . PHE A 1 89 ? -14.965 27.929 -14.907 1.00 76.94 89 PHE A O 1
ATOM 706 N N . HIS A 1 90 ? -16.269 29.209 -13.614 1.00 78.81 90 HIS A N 1
ATOM 707 C CA . HIS A 1 90 ? -15.187 30.038 -13.097 1.00 78.81 90 HIS A CA 1
ATOM 708 C C . HIS A 1 90 ? -14.917 29.661 -11.642 1.00 78.81 90 HIS A C 1
ATOM 710 O O . HIS A 1 90 ? -15.816 29.705 -10.802 1.00 78.81 90 HIS A O 1
ATOM 716 N N . LEU A 1 91 ? -13.665 29.326 -11.327 1.00 74.00 91 LEU A N 1
ATOM 717 C CA . LEU A 1 91 ? -13.253 29.091 -9.947 1.00 74.00 91 LEU A CA 1
ATOM 718 C C . LEU A 1 91 ? -13.257 30.421 -9.183 1.00 74.00 91 LEU A C 1
ATOM 720 O O . LEU A 1 91 ? -12.460 31.314 -9.479 1.00 74.00 91 LEU A O 1
ATOM 724 N N . VAL A 1 92 ? -14.138 30.548 -8.191 1.00 75.00 92 VAL A N 1
ATOM 725 C CA . VAL A 1 92 ? -14.180 31.722 -7.313 1.00 75.00 92 VAL A CA 1
ATOM 726 C C . VAL A 1 92 ? -12.970 31.684 -6.381 1.00 75.00 92 VAL A C 1
ATOM 728 O O . VAL A 1 92 ? -12.841 30.793 -5.543 1.00 75.00 92 VAL A O 1
ATOM 731 N N . ASP A 1 93 ? -12.071 32.655 -6.533 1.00 65.31 93 ASP A N 1
ATOM 732 C CA . ASP A 1 93 ? -10.899 32.801 -5.673 1.00 65.31 93 ASP A CA 1
ATOM 733 C C . ASP A 1 93 ? -11.303 33.455 -4.341 1.00 65.31 93 ASP A C 1
ATOM 735 O O . ASP A 1 93 ? -11.642 34.638 -4.288 1.00 65.31 93 ASP A O 1
ATOM 739 N N . THR A 1 94 ? -11.296 32.682 -3.253 1.00 72.69 94 THR A N 1
ATOM 740 C CA . THR A 1 94 ? -11.560 33.182 -1.892 1.00 72.69 94 THR A CA 1
ATOM 741 C C . THR A 1 94 ? -10.289 33.660 -1.186 1.00 72.69 94 THR A C 1
ATOM 743 O O . THR A 1 94 ? -10.345 34.110 -0.036 1.00 72.69 94 THR A O 1
ATOM 746 N N . THR A 1 95 ? -9.127 33.598 -1.849 1.00 67.06 95 THR A N 1
ATOM 747 C CA . THR A 1 95 ? -7.870 34.046 -1.255 1.00 67.06 95 THR A CA 1
ATOM 748 C C . THR A 1 95 ? -7.799 35.576 -1.240 1.00 67.06 95 THR A C 1
ATOM 750 O O . THR A 1 95 ? -8.003 36.267 -2.238 1.00 67.06 95 THR A O 1
ATOM 753 N N . ARG A 1 96 ? -7.523 36.152 -0.062 1.00 63.56 96 ARG A N 1
ATOM 754 C CA . ARG A 1 96 ? -7.319 37.601 0.077 1.00 63.56 96 ARG A CA 1
ATOM 755 C C . ARG A 1 96 ? -6.042 37.996 -0.666 1.00 63.56 96 ARG A C 1
ATOM 757 O O . ARG A 1 96 ? -4.945 37.680 -0.210 1.00 63.56 96 ARG A O 1
ATOM 764 N N . VAL A 1 97 ? -6.184 38.724 -1.774 1.00 58.62 97 VAL A N 1
ATOM 765 C CA . VAL A 1 97 ? -5.063 39.300 -2.532 1.00 58.62 97 VAL A CA 1
ATOM 766 C C . VAL A 1 97 ? -4.249 40.226 -1.619 1.00 58.62 97 VAL A C 1
ATOM 768 O O . VAL A 1 97 ? -4.680 41.327 -1.274 1.00 58.62 97 VAL A O 1
ATOM 771 N N . GLN A 1 98 ? -3.053 39.788 -1.224 1.00 56.44 98 GLN A N 1
ATOM 772 C CA . GLN A 1 98 ? -2.037 40.654 -0.628 1.00 56.44 98 GLN A CA 1
ATOM 773 C C . GLN A 1 98 ? -1.575 41.642 -1.707 1.00 56.44 98 GLN A C 1
ATOM 775 O O . GLN A 1 98 ? -0.950 41.249 -2.693 1.00 56.44 98 GLN A O 1
ATOM 780 N N . LYS A 1 99 ? -1.915 42.929 -1.556 1.00 47.56 99 LYS A N 1
ATOM 781 C CA . LYS A 1 99 ? -1.416 43.986 -2.448 1.00 47.56 99 LYS A CA 1
ATOM 782 C C . LYS A 1 99 ? 0.115 44.047 -2.330 1.00 47.56 99 LYS A C 1
ATOM 784 O O . LYS A 1 99 ? 0.604 44.237 -1.215 1.00 47.56 99 LYS A O 1
ATOM 789 N N . PRO A 1 100 ? 0.879 43.927 -3.429 1.00 52.22 100 PRO A N 1
ATOM 790 C CA . PRO A 1 100 ? 2.319 44.123 -3.367 1.00 52.22 100 PRO A CA 1
ATOM 791 C C . PRO A 1 100 ? 2.627 45.578 -2.968 1.00 52.22 100 PRO A C 1
ATOM 793 O O . PRO A 1 100 ? 1.912 46.494 -3.394 1.00 52.22 100 PRO A O 1
ATOM 796 N N . PRO A 1 101 ? 3.659 45.814 -2.137 1.00 47.28 101 PRO A N 1
ATOM 797 C CA . PRO A 1 101 ? 4.005 47.151 -1.683 1.00 47.28 101 PRO A CA 1
ATOM 798 C C . PRO A 1 101 ? 4.416 48.029 -2.868 1.00 47.28 101 PRO A C 1
ATOM 800 O O . PRO A 1 101 ? 5.148 47.604 -3.760 1.00 47.28 101 PRO A O 1
ATOM 803 N N . TYR A 1 102 ? 3.924 49.265 -2.849 1.00 51.44 102 TYR A N 1
ATOM 804 C CA . TYR A 1 102 ? 4.204 50.328 -3.811 1.00 51.44 102 TYR A CA 1
ATOM 805 C C . TYR A 1 102 ? 5.727 50.508 -3.974 1.00 51.44 102 TYR A C 1
ATOM 807 O O . TYR A 1 102 ? 6.380 51.117 -3.127 1.00 51.44 102 TYR A O 1
ATOM 815 N N . GLN A 1 103 ? 6.314 49.974 -5.048 1.00 50.50 103 GLN A N 1
ATOM 816 C CA . GLN A 1 103 ? 7.697 50.276 -5.414 1.00 50.50 103 GLN A CA 1
ATOM 817 C C . GLN A 1 103 ? 7.711 51.498 -6.331 1.00 50.50 103 GLN A C 1
ATOM 819 O O . GLN A 1 103 ? 7.043 51.547 -7.364 1.00 50.50 103 GLN A O 1
ATOM 824 N N . ARG A 1 104 ? 8.439 52.522 -5.878 1.00 42.28 104 ARG A N 1
ATOM 825 C CA . ARG A 1 104 ? 8.642 53.805 -6.552 1.00 42.28 104 ARG A CA 1
ATOM 826 C C . ARG A 1 104 ? 9.253 53.607 -7.941 1.00 42.28 104 ARG A C 1
ATOM 828 O O . ARG A 1 104 ? 10.156 52.797 -8.124 1.00 42.28 104 ARG A O 1
ATOM 835 N N . ALA A 1 105 ? 8.765 54.404 -8.884 1.00 40.16 105 ALA A N 1
ATOM 836 C CA . ALA A 1 105 ? 9.253 54.488 -10.249 1.00 40.16 105 ALA A CA 1
ATOM 837 C C . ALA A 1 105 ? 10.735 54.899 -10.301 1.00 40.16 105 ALA A C 1
ATOM 839 O O . ALA A 1 105 ? 11.116 55.923 -9.736 1.00 40.16 105 ALA A O 1
ATOM 840 N N . ALA A 1 106 ? 11.537 54.134 -11.041 1.00 42.38 106 ALA A N 1
ATOM 841 C CA . ALA A 1 106 ? 12.796 54.590 -11.611 1.00 42.38 106 ALA A CA 1
ATOM 842 C C . ALA A 1 106 ? 12.669 54.509 -13.136 1.00 42.38 106 ALA A C 1
ATOM 844 O O . ALA A 1 106 ? 12.408 53.448 -13.702 1.00 42.38 106 ALA A O 1
ATOM 845 N N . VAL A 1 107 ? 12.793 55.668 -13.776 1.00 46.38 107 VAL A N 1
ATOM 846 C CA . VAL A 1 107 ? 12.832 55.845 -15.225 1.00 46.38 107 VAL A CA 1
ATOM 847 C C . VAL A 1 107 ? 14.251 55.531 -15.694 1.00 46.38 107 VAL A C 1
ATOM 849 O O . VAL A 1 107 ? 15.183 56.227 -15.300 1.00 46.38 107 VAL A O 1
ATOM 852 N N . LEU A 1 108 ? 14.415 54.531 -16.560 1.00 39.03 108 LEU A N 1
ATOM 853 C CA . LEU A 1 108 ? 15.506 54.514 -17.534 1.00 39.03 108 LEU A CA 1
ATOM 854 C C . LEU A 1 108 ? 15.053 53.780 -18.799 1.00 39.03 108 LEU A C 1
ATOM 856 O O . LEU A 1 108 ? 14.400 52.740 -18.730 1.00 39.03 108 LEU A O 1
ATOM 860 N N . GLY A 1 109 ? 15.318 54.423 -19.932 1.00 37.53 109 GLY A N 1
ATOM 861 C CA . GLY A 1 109 ? 14.707 54.150 -21.218 1.00 37.53 109 GLY A CA 1
ATOM 862 C C . GLY A 1 109 ? 15.264 52.973 -22.015 1.00 37.53 109 GLY A C 1
ATOM 863 O O . GLY A 1 109 ? 16.239 52.318 -21.662 1.00 37.53 109 GLY A O 1
ATOM 864 N N . ASP A 1 110 ? 14.573 52.819 -23.139 1.00 38.75 110 ASP A N 1
ATOM 865 C CA . ASP A 1 110 ? 14.918 52.168 -24.396 1.00 38.75 110 ASP A CA 1
ATOM 866 C C . ASP A 1 110 ? 14.999 50.636 -24.519 1.00 38.75 110 ASP A C 1
ATOM 868 O O . ASP A 1 110 ? 16.009 49.966 -24.331 1.00 38.75 110 ASP A O 1
ATOM 872 N N . THR A 1 111 ? 13.843 50.112 -24.948 1.00 47.41 111 THR A N 1
ATOM 873 C CA . THR A 1 111 ? 13.659 49.436 -26.245 1.00 47.41 111 THR A CA 1
ATOM 874 C C . THR A 1 111 ? 14.692 48.383 -26.649 1.00 47.41 111 THR A C 1
ATOM 876 O O . THR A 1 111 ? 15.544 48.632 -27.483 1.00 47.41 111 THR A O 1
ATOM 879 N N . TYR A 1 112 ? 14.454 47.124 -26.261 1.00 38.03 112 TYR A N 1
ATOM 880 C CA . TYR A 1 112 ? 14.688 45.980 -27.153 1.00 38.03 112 TYR A CA 1
ATOM 881 C C . TYR A 1 112 ? 13.623 44.889 -26.942 1.00 38.03 112 TYR A C 1
ATOM 883 O O . TYR A 1 112 ? 13.519 44.267 -25.890 1.00 38.03 112 TYR A O 1
ATOM 891 N N . LYS A 1 113 ? 12.803 44.703 -27.983 1.00 42.91 113 LYS A N 1
ATOM 892 C CA . LYS A 1 113 ? 12.067 43.488 -28.381 1.00 42.91 113 LYS A CA 1
ATOM 893 C C . LYS A 1 113 ? 11.641 42.540 -27.246 1.00 42.91 113 LYS A C 1
ATOM 895 O O . LYS A 1 113 ? 12.307 41.550 -26.948 1.00 42.91 113 LYS A O 1
ATOM 900 N N . ARG A 1 114 ? 10.431 42.759 -26.722 1.00 38.12 114 ARG A N 1
ATOM 901 C CA . ARG A 1 114 ? 9.689 41.761 -25.938 1.00 38.12 114 ARG A CA 1
ATOM 902 C C . ARG A 1 114 ? 9.244 40.623 -26.867 1.00 38.12 114 ARG A C 1
ATOM 904 O O . ARG A 1 114 ? 8.124 40.616 -27.366 1.00 38.12 114 ARG A O 1
ATOM 911 N N . SER A 1 115 ? 10.146 39.676 -27.116 1.00 40.84 115 SER A N 1
ATOM 912 C CA . SER A 1 115 ? 9.777 38.342 -27.585 1.00 40.84 115 SER A CA 1
ATOM 913 C C . SER A 1 115 ? 8.817 37.743 -26.559 1.00 40.84 115 SER A C 1
ATOM 915 O O . SER A 1 115 ? 9.128 37.698 -25.365 1.00 40.84 115 SER A O 1
ATOM 917 N N . GLN A 1 116 ? 7.626 37.338 -27.003 1.00 42.81 116 GLN A N 1
ATOM 918 C CA . GLN A 1 116 ? 6.713 36.548 -26.190 1.00 42.81 116 GLN A CA 1
ATOM 919 C C . GLN A 1 116 ? 7.333 35.171 -25.948 1.00 42.81 116 GLN A C 1
ATOM 921 O O . GLN A 1 116 ? 7.069 34.207 -26.663 1.00 42.81 116 GLN A O 1
ATOM 926 N N . VAL A 1 117 ? 8.152 35.069 -24.904 1.00 44.28 117 VAL A N 1
ATOM 927 C CA . VAL A 1 117 ? 8.481 33.782 -24.304 1.00 44.28 117 VAL A CA 1
ATOM 928 C C . VAL A 1 117 ? 7.199 33.294 -23.636 1.00 44.28 117 VAL A C 1
ATOM 930 O O . VAL A 1 117 ? 6.861 33.706 -22.526 1.00 44.28 117 VAL A O 1
ATOM 933 N N . LYS A 1 118 ? 6.440 32.457 -24.355 1.00 46.19 118 LYS A N 1
ATOM 934 C CA . LYS A 1 118 ? 5.361 31.649 -23.782 1.00 46.19 118 LYS A CA 1
ATOM 935 C C . LYS A 1 118 ? 5.958 30.866 -22.616 1.00 46.19 118 LYS A C 1
ATOM 937 O O . LYS A 1 118 ? 6.755 29.950 -22.805 1.00 46.19 118 LYS A O 1
ATOM 942 N N . LYS A 1 119 ? 5.607 31.289 -21.406 1.00 41.38 119 LYS A N 1
ATOM 943 C CA . LYS A 1 119 ? 6.002 30.664 -20.149 1.00 41.38 119 LYS A CA 1
ATOM 944 C C . LYS A 1 119 ? 5.249 29.334 -20.045 1.00 41.38 119 LYS A C 1
ATOM 946 O O . LYS A 1 119 ? 4.109 29.295 -19.593 1.00 41.38 119 LYS A O 1
ATOM 951 N N . TRP A 1 120 ? 5.857 28.262 -20.543 1.00 40.59 120 TRP A N 1
ATOM 952 C CA . TRP A 1 120 ? 5.378 26.900 -20.325 1.00 40.59 120 TRP A CA 1
ATOM 953 C C . TRP A 1 120 ? 5.417 26.600 -18.819 1.00 40.59 120 TRP A C 1
ATOM 955 O O . TRP A 1 120 ? 6.433 26.850 -18.174 1.00 40.59 120 TRP A O 1
ATOM 965 N N . GLY A 1 121 ? 4.314 26.094 -18.255 1.00 51.19 121 GLY A N 1
ATOM 966 C CA . GLY A 1 121 ? 4.297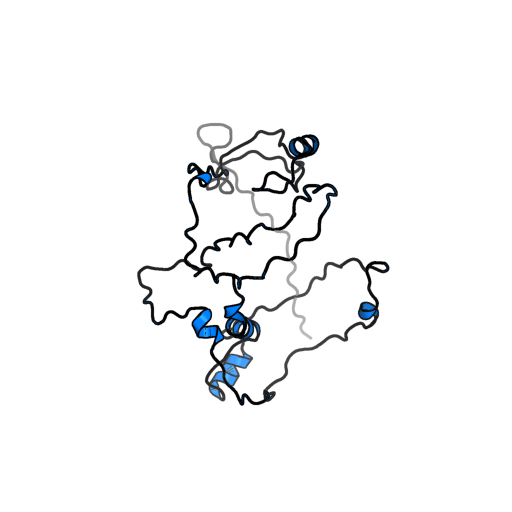 25.555 -16.886 1.00 51.19 121 GLY A CA 1
ATOM 967 C C . GLY A 1 121 ? 3.510 26.330 -15.821 1.00 51.19 121 GLY A C 1
ATOM 968 O O . GLY A 1 121 ? 3.805 26.181 -14.643 1.00 51.19 121 GLY A O 1
ATOM 969 N N . GLN A 1 122 ? 2.506 27.134 -16.183 1.00 48.88 122 GLN A N 1
ATOM 970 C CA . GLN A 1 122 ? 1.501 27.634 -15.222 1.00 48.88 122 GLN A CA 1
ATOM 971 C C . GLN A 1 122 ? 0.152 26.927 -15.429 1.00 48.88 122 GLN A C 1
ATOM 973 O O . GLN A 1 122 ? -0.893 27.560 -15.515 1.00 48.88 122 GLN A O 1
ATOM 978 N N . GLY A 1 123 ? 0.170 25.598 -15.538 1.00 44.97 123 GLY A N 1
ATOM 979 C CA . GLY A 1 123 ? -1.014 24.816 -15.201 1.00 44.97 123 GLY A CA 1
ATOM 980 C C . GLY A 1 123 ? -1.031 24.690 -13.685 1.00 44.97 123 GLY A C 1
ATOM 981 O O . GLY A 1 123 ? -0.124 24.071 -13.130 1.00 44.97 123 GLY A O 1
ATOM 982 N N . ARG A 1 124 ? -2.014 25.300 -13.006 1.00 50.50 124 ARG A N 1
ATOM 983 C CA . ARG A 1 124 ? -2.314 24.921 -11.616 1.00 50.50 124 ARG A CA 1
ATOM 984 C C . ARG A 1 124 ? -2.448 23.390 -11.603 1.00 50.50 124 ARG A C 1
ATOM 986 O O . ARG A 1 124 ? -3.087 22.875 -12.524 1.00 50.50 124 ARG A O 1
ATOM 993 N N . PRO A 1 125 ? -1.827 22.658 -10.661 1.00 48.47 125 PRO A N 1
ATOM 994 C CA . PRO A 1 125 ? -2.000 21.215 -10.595 1.00 48.47 125 PRO A CA 1
ATOM 995 C C . PRO A 1 125 ? -3.500 20.937 -10.495 1.00 48.47 125 PRO A C 1
ATOM 997 O O . PRO A 1 125 ? -4.135 21.312 -9.514 1.00 48.47 125 PRO A O 1
ATOM 1000 N N . GLN A 1 126 ? -4.067 20.374 -11.563 1.00 51.72 126 GLN A N 1
ATOM 1001 C CA . GLN A 1 126 ? -5.439 19.890 -11.577 1.00 51.72 126 GLN A CA 1
ATOM 1002 C C . GLN A 1 126 ? -5.509 18.805 -10.505 1.00 51.72 126 GLN A C 1
ATOM 1004 O O . GLN A 1 126 ? -4.882 17.749 -10.641 1.00 51.72 126 GLN A O 1
ATOM 1009 N N . ILE A 1 127 ? -6.179 19.126 -9.399 1.00 53.81 127 ILE A N 1
ATOM 1010 C CA . ILE A 1 127 ? -6.427 18.205 -8.295 1.00 53.81 127 ILE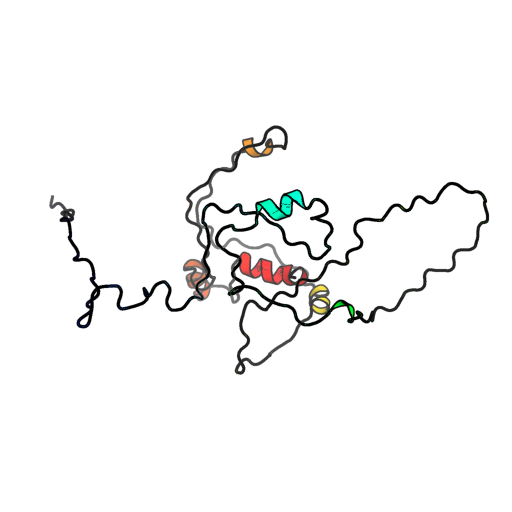 A CA 1
ATOM 1011 C C . ILE A 1 127 ? -7.318 17.120 -8.885 1.00 53.81 127 ILE A C 1
ATOM 1013 O O . ILE A 1 127 ? -8.495 17.347 -9.149 1.00 53.81 127 ILE A O 1
ATOM 1017 N N . LYS A 1 128 ? -6.735 15.958 -9.179 1.00 54.91 128 LYS A N 1
ATOM 1018 C CA . LYS A 1 128 ? -7.509 14.788 -9.584 1.00 54.91 128 LYS A CA 1
ATOM 1019 C C . LYS A 1 128 ? -8.376 14.419 -8.389 1.00 54.91 128 LYS A C 1
ATOM 1021 O O . LYS A 1 128 ? -7.833 13.963 -7.388 1.00 54.91 128 LYS A O 1
ATOM 1026 N N . ILE A 1 129 ? -9.682 14.648 -8.492 1.00 54.97 129 ILE A N 1
ATOM 1027 C CA . ILE A 1 129 ? -10.646 14.174 -7.502 1.00 54.97 129 ILE A CA 1
ATOM 1028 C C . ILE A 1 129 ? -10.520 12.653 -7.498 1.00 54.97 129 ILE A C 1
ATOM 1030 O O . ILE A 1 129 ? -10.783 11.989 -8.499 1.00 54.97 129 ILE A O 1
ATOM 1034 N N . ARG A 1 130 ? -9.976 12.118 -6.410 1.00 60.59 130 ARG A N 1
ATOM 1035 C CA . ARG A 1 130 ? -9.923 10.684 -6.170 1.00 60.59 130 ARG A CA 1
ATOM 1036 C C . ARG A 1 130 ? -11.191 10.308 -5.440 1.00 60.59 130 ARG A C 1
ATOM 1038 O O . ARG A 1 130 ? -11.453 10.831 -4.359 1.00 60.59 130 ARG A O 1
ATOM 1045 N N . ASP A 1 131 ? -11.949 9.398 -6.030 1.00 64.75 131 ASP A N 1
ATOM 1046 C CA . ASP A 1 131 ? -13.075 8.795 -5.339 1.00 64.75 131 ASP A CA 1
ATOM 1047 C C . ASP A 1 131 ? -12.580 8.026 -4.113 1.00 64.75 131 ASP A C 1
ATOM 1049 O O . ASP A 1 131 ? -11.494 7.431 -4.116 1.00 64.75 131 ASP A O 1
ATOM 1053 N N . ALA A 1 132 ? -13.376 8.066 -3.045 1.00 79.62 132 ALA A N 1
ATOM 1054 C CA . ALA A 1 132 ? -13.076 7.341 -1.822 1.00 79.62 132 ALA A CA 1
ATOM 1055 C C . ALA A 1 132 ? -12.901 5.848 -2.134 1.00 79.62 132 ALA A C 1
ATOM 1057 O O . ALA A 1 132 ? -13.719 5.241 -2.823 1.00 79.62 132 ALA A O 1
ATOM 1058 N N . SER A 1 133 ? -11.852 5.234 -1.587 1.00 88.06 133 SER A N 1
ATOM 1059 C CA . SER A 1 133 ? -11.583 3.803 -1.781 1.00 88.06 133 SER A CA 1
ATOM 1060 C C . SER A 1 133 ? -12.650 2.895 -1.161 1.00 88.06 133 SER A C 1
ATOM 1062 O O . SER A 1 133 ? -12.683 1.701 -1.454 1.00 88.06 133 SER A O 1
ATOM 1064 N N . VAL A 1 134 ? -13.514 3.446 -0.303 1.00 90.31 134 VAL A N 1
ATOM 1065 C CA . VAL A 1 134 ? -14.573 2.729 0.400 1.00 90.31 134 VAL A CA 1
ATOM 1066 C C . VAL A 1 134 ? -15.931 3.380 0.155 1.00 90.31 134 VAL A C 1
ATOM 1068 O O . VAL A 1 134 ? -16.080 4.600 0.209 1.00 90.31 134 VAL A O 1
ATOM 1071 N N . THR A 1 135 ? -16.941 2.549 -0.091 1.00 91.62 135 THR A N 1
ATOM 1072 C CA . THR A 1 135 ? -18.329 2.991 -0.242 1.00 91.62 135 THR A CA 1
ATOM 1073 C C . THR A 1 135 ? -18.930 3.300 1.128 1.00 91.62 135 THR A C 1
ATOM 1075 O O . THR A 1 135 ? -19.076 2.402 1.960 1.00 91.62 135 THR A O 1
ATOM 1078 N N . VAL A 1 136 ? -19.300 4.561 1.357 1.00 91.81 136 VAL A N 1
ATOM 1079 C CA . VAL A 1 136 ? -19.957 4.999 2.596 1.00 91.81 136 VAL A CA 1
ATOM 1080 C C . VAL A 1 136 ? -21.372 4.428 2.653 1.00 91.81 136 VAL A C 1
ATOM 1082 O O . VAL A 1 136 ? -22.150 4.593 1.712 1.00 91.81 136 VAL A O 1
ATOM 1085 N N . LYS A 1 137 ? -21.709 3.747 3.753 1.00 93.88 137 LYS A N 1
ATOM 1086 C CA . LYS A 1 137 ? -23.043 3.176 3.962 1.00 93.88 137 LYS A CA 1
ATOM 1087 C C . LYS A 1 137 ? -23.924 4.094 4.827 1.00 93.88 137 LYS A C 1
ATOM 1089 O O . LYS A 1 137 ? -23.391 4.810 5.671 1.00 93.88 137 LYS A O 1
ATOM 1094 N N . PRO A 1 138 ? -25.263 4.059 4.671 1.00 94.31 138 PRO A N 1
ATOM 1095 C CA . PRO A 1 138 ? -26.175 4.930 5.426 1.00 94.31 138 PRO A CA 1
ATOM 1096 C C . PRO A 1 138 ? -26.217 4.674 6.940 1.00 94.31 138 PRO A C 1
ATOM 1098 O O . PRO A 1 138 ? -26.686 5.521 7.689 1.00 94.31 138 PRO A O 1
ATOM 1101 N N . ASP A 1 139 ? -25.778 3.499 7.387 1.00 95.94 139 ASP A N 1
ATOM 1102 C CA . ASP A 1 139 ? -25.727 3.092 8.794 1.00 95.94 139 ASP A CA 1
ATOM 1103 C C . ASP A 1 139 ? -24.449 3.558 9.512 1.00 95.94 139 ASP A C 1
ATOM 1105 O O . ASP A 1 139 ? -24.308 3.355 10.719 1.00 95.94 139 ASP A O 1
ATOM 1109 N N . TRP A 1 140 ? -23.511 4.183 8.795 1.00 95.44 140 TRP A N 1
ATOM 1110 C CA . TRP A 1 140 ? -22.277 4.696 9.379 1.00 95.44 140 TRP A CA 1
ATOM 1111 C C . TRP A 1 140 ? -22.525 6.021 10.092 1.00 95.44 140 TRP A C 1
ATOM 1113 O O . TRP A 1 140 ? -23.079 6.962 9.528 1.00 95.44 140 TRP A O 1
ATOM 1123 N N . VAL A 1 141 ? -22.070 6.103 11.340 1.00 96.12 141 VAL A N 1
ATOM 1124 C CA . VAL A 1 141 ? -22.176 7.313 12.158 1.00 96.12 141 VAL A CA 1
ATOM 1125 C C . VAL A 1 141 ? -20.833 8.032 12.150 1.00 96.12 141 VAL A C 1
ATOM 1127 O O . VAL A 1 141 ? -19.830 7.485 12.609 1.00 96.12 141 VAL A O 1
ATOM 1130 N N . THR A 1 142 ? -20.809 9.266 11.647 1.00 94.88 142 THR A N 1
ATOM 1131 C CA . THR A 1 142 ? -19.627 10.130 11.724 1.00 94.88 142 THR A CA 1
ATOM 1132 C C . THR A 1 142 ? -19.336 10.476 13.182 1.00 94.88 142 THR A C 1
ATOM 1134 O O . THR A 1 142 ? -20.186 11.039 13.870 1.00 94.88 142 THR A O 1
ATOM 1137 N N . ILE A 1 143 ? -18.134 10.137 13.652 1.00 96.81 143 ILE A N 1
ATOM 1138 C CA . ILE A 1 143 ? -17.700 10.407 15.031 1.00 96.81 143 ILE A CA 1
ATOM 1139 C C . ILE A 1 143 ? -16.955 11.739 15.120 1.00 96.81 143 ILE A C 1
ATOM 1141 O O . ILE A 1 143 ? -17.293 12.587 15.941 1.00 96.81 143 ILE A O 1
ATOM 1145 N N . GLU A 1 144 ? -15.946 11.930 14.272 1.00 95.88 144 GLU A N 1
ATOM 1146 C CA . GLU A 1 144 ? -15.123 13.135 14.245 1.00 95.88 144 GLU A CA 1
ATOM 1147 C C . GLU A 1 144 ? -14.650 13.422 12.818 1.00 95.88 144 GLU A C 1
ATOM 1149 O O . GLU A 1 144 ? -14.337 12.506 12.058 1.00 95.88 144 GLU A O 1
ATOM 1154 N N . GLU A 1 145 ? -14.563 14.707 12.481 1.00 94.62 145 GLU A N 1
ATOM 1155 C CA . GLU A 1 145 ? -13.963 15.193 11.243 1.00 94.62 145 GLU A CA 1
ATOM 1156 C C . GLU A 1 145 ? -12.694 15.995 11.562 1.00 94.62 145 GLU A C 1
ATOM 1158 O O . GLU A 1 145 ? -12.664 16.855 12.451 1.00 94.62 145 GLU A O 1
ATOM 1163 N N . MET A 1 146 ? -11.618 15.706 10.830 1.00 93.00 146 MET A N 1
ATOM 1164 C CA . MET A 1 146 ? -10.333 16.389 10.965 1.00 93.00 146 MET A CA 1
ATOM 1165 C C . MET A 1 146 ? -9.839 16.823 9.589 1.00 93.00 146 MET A C 1
ATOM 1167 O O . MET A 1 146 ? -9.703 15.999 8.688 1.00 93.00 146 MET A O 1
ATOM 1171 N N . ASP A 1 147 ? -9.532 18.109 9.437 1.00 92.38 147 ASP A N 1
ATOM 1172 C CA . ASP A 1 147 ? -8.942 18.655 8.221 1.00 92.38 147 ASP A CA 1
ATOM 1173 C C . ASP A 1 147 ? -7.403 18.673 8.299 1.00 92.38 147 ASP A C 1
ATOM 1175 O O . ASP A 1 147 ? -6.785 18.661 9.372 1.00 92.38 147 ASP A O 1
ATOM 1179 N N . PHE A 1 148 ? -6.741 18.709 7.139 1.00 93.06 148 PHE A N 1
ATOM 1180 C CA . PHE A 1 148 ? -5.276 18.741 7.088 1.00 93.06 148 PHE A CA 1
ATOM 1181 C C . PHE A 1 148 ? -4.652 19.957 7.800 1.00 93.06 148 PHE A C 1
ATOM 1183 O O . PHE A 1 148 ? -3.634 19.771 8.474 1.00 93.06 148 PHE A O 1
ATOM 1190 N N . PRO A 1 149 ? -5.221 21.181 7.741 1.00 94.25 149 PRO A N 1
ATOM 1191 C CA . PRO A 1 149 ? -4.715 22.314 8.516 1.00 94.25 149 PRO A CA 1
ATOM 1192 C C . PRO A 1 149 ? -4.714 22.098 10.036 1.00 94.25 149 PRO A C 1
ATOM 1194 O O . PRO A 1 149 ? -3.796 22.586 10.703 1.00 94.25 149 PRO A O 1
ATOM 1197 N N . ARG A 1 150 ? -5.706 21.391 10.602 1.00 94.25 150 ARG A N 1
ATOM 1198 C CA . ARG A 1 150 ? -5.720 21.018 12.027 1.00 94.25 150 ARG A CA 1
ATOM 1199 C C . ARG A 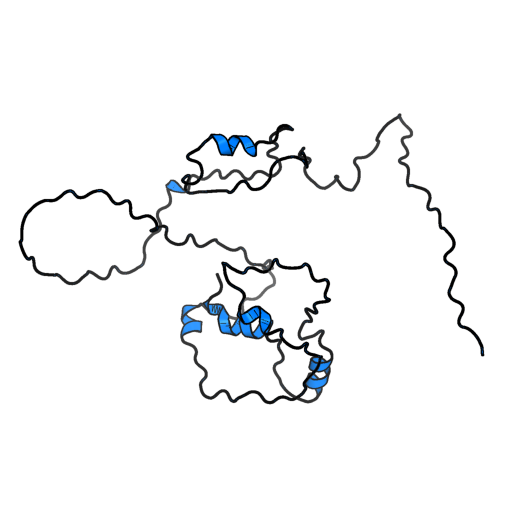1 150 ? -4.617 20.014 12.339 1.00 94.25 150 ARG A C 1
ATOM 1201 O O . ARG A 1 150 ? -3.871 20.229 13.292 1.00 94.25 150 ARG A O 1
ATOM 1208 N N . LEU A 1 151 ? -4.469 18.974 11.517 1.00 94.50 151 LEU A N 1
ATOM 1209 C CA . LEU A 1 151 ? -3.445 17.936 11.698 1.00 94.50 151 LEU A CA 1
ATOM 1210 C C . LEU A 1 151 ? -2.017 18.485 11.581 1.00 94.50 151 LEU A C 1
ATOM 1212 O O . LEU A 1 151 ? -1.153 18.122 12.373 1.00 94.50 151 LEU A O 1
ATOM 1216 N N . GLY A 1 152 ? -1.770 19.419 10.658 1.00 93.56 152 GLY A N 1
ATOM 1217 C CA . GLY A 1 152 ? -0.446 20.016 10.447 1.00 93.56 152 GLY A CA 1
ATOM 1218 C C . GLY A 1 152 ? 0.084 20.853 11.619 1.00 93.56 152 GLY A C 1
ATOM 1219 O O . GLY A 1 152 ? 1.265 21.190 11.637 1.00 93.56 152 GLY A O 1
ATOM 1220 N N . LYS A 1 153 ? -0.766 21.196 12.595 1.00 95.25 153 LYS A N 1
ATOM 1221 C CA . LYS A 1 153 ? -0.382 21.934 13.810 1.00 95.25 153 LYS A CA 1
ATOM 1222 C C . LYS A 1 153 ? -0.105 21.023 15.007 1.00 95.25 153 LYS A C 1
ATOM 1224 O O . LYS A 1 153 ? 0.340 21.520 16.041 1.00 95.25 153 LYS A O 1
ATOM 1229 N N . LEU A 1 154 ? -0.400 19.727 14.902 1.00 95.88 154 LEU A N 1
ATOM 1230 C CA . LEU A 1 154 ? -0.187 18.780 15.991 1.00 95.88 154 LEU A CA 1
ATOM 1231 C C . LEU A 1 154 ? 1.308 18.503 16.167 1.00 95.88 154 LEU A C 1
ATOM 1233 O O . LEU A 1 154 ? 2.055 18.371 15.201 1.00 95.88 154 LEU A O 1
ATOM 1237 N N . SER A 1 155 ? 1.741 18.408 17.421 1.00 95.12 155 SER A N 1
ATOM 1238 C CA . SER A 1 155 ? 3.111 18.056 17.779 1.00 95.12 155 SER A CA 1
ATOM 1239 C C . SER A 1 155 ? 3.107 17.307 19.103 1.00 95.12 155 SER A C 1
ATOM 1241 O O . SER A 1 155 ? 2.440 17.722 20.051 1.00 95.12 155 SER A O 1
ATOM 1243 N N . LEU A 1 156 ? 3.852 16.205 19.156 1.00 96.06 156 LEU A N 1
ATOM 1244 C CA . LEU A 1 156 ? 4.043 15.399 20.355 1.00 96.06 156 LEU A CA 1
ATOM 1245 C C . LEU A 1 156 ? 5.552 15.287 20.635 1.00 96.06 156 LEU A C 1
ATOM 1247 O O . LEU A 1 156 ? 6.203 14.384 20.110 1.00 96.06 156 LEU A O 1
ATOM 1251 N N . PRO A 1 157 ? 6.143 16.223 21.401 1.00 95.19 157 PRO A N 1
ATOM 1252 C CA . PRO A 1 157 ? 7.556 16.153 21.759 1.00 95.19 157 PRO A CA 1
ATOM 1253 C C . PRO A 1 157 ? 7.820 15.061 22.810 1.00 95.19 157 PRO A C 1
ATOM 1255 O O . PRO A 1 157 ? 6.920 14.670 23.551 1.00 95.19 157 PRO A O 1
ATOM 1258 N N . ASN A 1 158 ? 9.085 14.644 22.931 1.00 94.94 158 ASN A N 1
ATOM 1259 C CA . ASN A 1 158 ? 9.584 13.683 23.932 1.00 94.94 158 ASN A CA 1
ATOM 1260 C C . ASN A 1 158 ? 9.159 12.216 23.729 1.00 94.94 158 ASN A C 1
ATOM 1262 O O . ASN A 1 158 ? 9.040 11.462 24.696 1.00 94.94 158 ASN A O 1
ATOM 1266 N N . VAL A 1 159 ? 8.958 11.794 22.480 1.00 96.00 159 VAL A N 1
ATOM 1267 C CA . VAL A 1 159 ? 8.850 10.366 22.146 1.00 96.00 159 VAL A CA 1
ATOM 1268 C C . VAL A 1 159 ? 10.221 9.709 22.350 1.00 96.00 159 VAL A C 1
ATOM 1270 O O . VAL A 1 159 ? 11.231 10.252 21.908 1.00 96.00 159 VAL A O 1
ATOM 1273 N N . LYS A 1 160 ? 10.258 8.581 23.069 1.00 97.06 160 LYS A N 1
ATOM 1274 C CA . LYS A 1 160 ? 11.485 7.805 23.307 1.00 97.06 160 LYS A CA 1
ATOM 1275 C C . LYS A 1 160 ? 11.831 6.948 22.090 1.00 97.06 160 LYS A C 1
ATOM 1277 O O . LYS A 1 160 ? 10.953 6.650 21.281 1.00 97.06 160 LYS A O 1
ATOM 1282 N N . ASP A 1 161 ? 13.083 6.508 22.020 1.00 96.00 161 ASP A N 1
ATOM 1283 C CA . ASP A 1 161 ? 13.492 5.481 21.064 1.00 96.00 161 ASP A CA 1
ATOM 1284 C C . ASP A 1 161 ? 12.756 4.162 21.341 1.00 96.00 161 ASP A C 1
ATOM 1286 O O . ASP A 1 161 ? 12.408 3.854 22.487 1.00 96.00 161 ASP A O 1
ATOM 1290 N N . GLY A 1 162 ? 12.482 3.412 20.273 1.00 94.75 162 GLY A N 1
ATOM 1291 C CA . GLY A 1 162 ? 11.843 2.103 20.363 1.00 94.75 162 GLY A CA 1
ATOM 1292 C C . GLY A 1 162 ? 12.746 1.080 21.051 1.00 94.75 162 GLY A C 1
ATOM 1293 O O . GLY A 1 162 ? 13.967 1.134 20.922 1.00 94.75 162 GLY A O 1
ATOM 1294 N N . GLU A 1 163 ? 12.130 0.146 21.771 1.00 96.00 163 GLU A N 1
ATOM 1295 C CA . GLU A 1 163 ? 12.810 -0.993 22.386 1.00 96.00 163 GLU A CA 1
ATOM 1296 C C . GLU A 1 163 ? 12.467 -2.271 21.615 1.00 96.00 163 GLU A C 1
ATOM 1298 O O . GLU A 1 163 ? 11.293 -2.573 21.380 1.00 96.00 163 GLU A O 1
ATOM 1303 N N . ASP A 1 164 ? 13.495 -3.020 21.220 1.00 96.00 164 ASP A N 1
ATOM 1304 C CA . ASP A 1 164 ? 13.330 -4.260 20.468 1.00 96.00 164 ASP A CA 1
ATOM 1305 C C . ASP A 1 164 ? 12.876 -5.394 21.398 1.00 96.00 164 ASP A C 1
ATOM 1307 O O . ASP A 1 164 ? 13.649 -5.918 22.198 1.00 96.00 164 ASP A O 1
ATOM 1311 N N . ILE A 1 165 ? 11.613 -5.811 21.265 1.00 94.38 165 ILE A N 1
ATOM 1312 C CA . ILE A 1 165 ? 11.045 -6.932 22.036 1.00 94.38 165 ILE A CA 1
ATOM 1313 C C . ILE A 1 165 ? 11.338 -8.271 21.349 1.00 94.38 165 ILE A C 1
ATOM 1315 O O . ILE A 1 165 ? 11.580 -9.294 21.992 1.00 94.38 165 ILE A O 1
ATOM 1319 N N . THR A 1 166 ? 11.253 -8.314 20.019 1.00 93.06 166 THR A N 1
ATOM 1320 C CA . THR A 1 166 ? 11.437 -9.542 19.238 1.00 93.06 166 THR A CA 1
ATOM 1321 C C . THR A 1 166 ? 11.927 -9.209 17.834 1.00 93.06 166 THR A C 1
ATOM 1323 O O . THR A 1 166 ? 11.316 -8.403 17.139 1.00 93.06 166 THR A O 1
ATOM 1326 N N . CYS A 1 167 ? 12.981 -9.900 17.395 1.00 95.12 167 CYS A N 1
ATOM 1327 C CA . CYS A 1 167 ? 13.501 -9.835 16.030 1.00 95.12 167 CYS A CA 1
ATOM 1328 C C . CYS A 1 167 ? 13.220 -11.163 15.321 1.00 95.12 167 CYS A C 1
ATOM 1330 O O . CYS A 1 167 ? 13.491 -12.232 15.870 1.00 95.12 167 CYS A O 1
ATOM 1332 N N . CYS A 1 168 ? 12.650 -11.110 14.120 1.00 94.31 168 CYS A N 1
ATOM 1333 C CA . CYS A 1 168 ? 12.251 -12.290 13.352 1.00 94.31 168 CYS A CA 1
ATOM 1334 C C . CYS A 1 168 ? 12.648 -12.150 11.881 1.00 94.31 168 CYS A C 1
ATOM 1336 O O . CYS A 1 168 ? 12.723 -11.042 11.356 1.00 94.31 168 CYS A O 1
ATOM 1338 N N . GLY A 1 169 ? 12.836 -13.292 11.218 1.00 95.12 169 GLY A N 1
ATOM 1339 C CA . GLY A 1 169 ? 13.196 -13.365 9.803 1.00 95.12 169 GLY A CA 1
ATOM 1340 C C . GLY A 1 169 ? 14.700 -13.467 9.557 1.00 95.12 169 GLY A C 1
ATOM 1341 O O . GLY A 1 169 ? 15.502 -13.569 10.483 1.00 95.12 169 GLY A O 1
ATOM 1342 N N . GLU A 1 170 ? 15.061 -13.459 8.278 1.00 96.31 170 GLU A N 1
ATOM 1343 C CA . GLU A 1 170 ? 16.438 -13.535 7.792 1.00 96.31 170 GLU A CA 1
ATOM 1344 C C . GLU A 1 170 ? 16.657 -12.443 6.740 1.00 96.31 170 GLU A C 1
ATOM 1346 O O . GLU A 1 170 ? 15.739 -12.099 5.990 1.00 96.31 170 GLU A O 1
ATOM 1351 N N . LEU A 1 171 ? 17.869 -11.889 6.689 1.00 95.62 171 LEU A N 1
ATOM 1352 C CA . LEU A 1 171 ? 18.232 -10.811 5.772 1.00 95.62 171 LEU A CA 1
ATOM 1353 C C . LEU A 1 171 ? 19.412 -11.238 4.897 1.00 95.62 171 LEU A C 1
ATOM 1355 O O . LEU A 1 171 ? 20.453 -11.659 5.400 1.00 95.62 171 LEU A O 1
ATOM 1359 N N . GLU A 1 172 ? 19.259 -11.093 3.583 1.00 96.56 172 GLU A N 1
ATOM 1360 C CA . GLU A 1 172 ? 20.352 -11.292 2.630 1.00 96.56 172 GLU A CA 1
ATOM 1361 C C . GLU A 1 172 ? 21.346 -10.121 2.678 1.00 96.56 172 GLU A C 1
ATOM 1363 O O . GLU A 1 172 ? 20.982 -8.972 2.942 1.00 96.56 172 GLU A O 1
ATOM 1368 N N . TYR A 1 173 ? 22.616 -10.391 2.368 1.00 98.06 173 TYR A N 1
ATOM 1369 C CA . TYR A 1 173 ? 23.614 -9.331 2.243 1.00 98.06 173 TYR A CA 1
ATOM 1370 C C . TYR A 1 173 ? 23.328 -8.438 1.035 1.00 98.06 173 TYR A C 1
ATOM 1372 O O . TYR A 1 173 ? 23.082 -8.912 -0.073 1.00 98.06 173 TYR A O 1
ATOM 1380 N N . TYR A 1 174 ? 23.449 -7.129 1.240 1.00 97.81 174 TYR A N 1
ATOM 1381 C CA . TYR A 1 174 ? 23.396 -6.155 0.158 1.00 97.81 174 TYR A CA 1
ATOM 1382 C C . TYR A 1 174 ? 24.655 -6.228 -0.721 1.00 97.81 174 TYR A C 1
ATOM 1384 O O . TYR A 1 174 ? 25.782 -6.140 -0.222 1.00 97.81 174 TYR A O 1
ATOM 1392 N N . ASP A 1 175 ? 24.469 -6.340 -2.039 1.00 96.94 175 ASP A N 1
ATOM 1393 C CA . ASP A 1 175 ? 25.557 -6.263 -3.014 1.00 96.94 175 ASP A CA 1
ATOM 1394 C C . ASP A 1 175 ? 25.951 -4.799 -3.274 1.00 96.94 175 ASP A C 1
ATOM 1396 O O . ASP A 1 175 ? 25.301 -4.072 -4.025 1.00 96.94 175 ASP A O 1
ATOM 1400 N N . LYS A 1 176 ? 27.082 -4.382 -2.696 1.00 97.69 176 LYS A N 1
ATOM 1401 C CA . LYS A 1 176 ? 27.637 -3.026 -2.852 1.00 97.69 176 LYS A CA 1
ATOM 1402 C C . LYS A 1 176 ? 28.015 -2.672 -4.292 1.00 97.69 176 LYS A C 1
ATOM 1404 O O . LYS A 1 176 ? 28.220 -1.500 -4.592 1.00 97.69 176 LYS A O 1
ATOM 1409 N N . SER A 1 177 ? 28.089 -3.639 -5.214 1.00 95.50 177 SER A N 1
ATOM 1410 C CA . SER A 1 177 ? 28.312 -3.339 -6.634 1.00 95.50 177 SER A CA 1
ATOM 1411 C C . SER A 1 177 ? 27.206 -2.454 -7.227 1.00 95.50 177 SER A C 1
ATOM 1413 O O . SER A 1 177 ? 27.444 -1.753 -8.215 1.00 95.50 177 SER A O 1
ATOM 1415 N N . TYR A 1 178 ? 26.011 -2.454 -6.622 1.00 96.06 178 TYR A N 1
ATOM 1416 C CA . TYR A 1 178 ? 24.888 -1.619 -7.041 1.00 96.06 178 TYR A CA 1
ATOM 1417 C C . TYR A 1 178 ? 25.067 -0.131 -6.715 1.00 96.06 178 TYR A C 1
ATOM 1419 O O . TYR A 1 178 ? 24.487 0.696 -7.417 1.00 96.06 178 TYR A O 1
ATOM 1427 N N . ASP A 1 179 ? 25.947 0.233 -5.777 1.00 97.00 179 ASP A N 1
ATOM 1428 C CA . ASP A 1 179 ? 26.234 1.638 -5.435 1.00 97.00 179 ASP A CA 1
ATOM 1429 C C . ASP A 1 179 ? 26.894 2.404 -6.598 1.00 97.00 179 ASP A C 1
ATOM 1431 O O . ASP A 1 179 ? 26.873 3.633 -6.651 1.00 97.00 179 ASP A O 1
ATOM 1435 N N . HIS A 1 180 ? 27.481 1.679 -7.555 1.00 95.25 180 HIS A N 1
ATOM 1436 C CA . HIS A 1 180 ? 28.182 2.245 -8.709 1.00 95.25 180 HIS A CA 1
ATOM 1437 C C . HIS A 1 180 ? 27.360 2.240 -10.010 1.00 95.25 180 HIS A C 1
ATOM 1439 O O . HIS A 1 180 ? 27.863 2.672 -11.056 1.00 95.25 180 HIS A O 1
ATOM 1445 N N . VAL A 1 181 ? 26.108 1.771 -9.973 1.00 96.62 181 VAL A N 1
ATOM 1446 C CA . VAL A 1 181 ? 25.196 1.821 -11.127 1.00 96.62 181 VAL A CA 1
ATOM 1447 C C . VAL A 1 181 ? 24.842 3.276 -11.424 1.00 96.62 181 VAL A C 1
ATOM 1449 O O . VAL A 1 181 ? 24.517 4.057 -10.535 1.00 96.62 181 VAL A O 1
ATOM 1452 N N . ASN A 1 182 ? 24.926 3.666 -12.693 1.00 95.88 182 ASN A N 1
ATOM 1453 C CA . ASN A 1 182 ? 24.640 5.031 -13.128 1.00 95.88 182 ASN A CA 1
ATOM 1454 C C . ASN A 1 182 ? 24.083 5.034 -14.556 1.00 95.88 182 ASN A C 1
ATOM 1456 O O . ASN A 1 182 ? 24.058 4.006 -15.219 1.00 95.88 182 ASN A O 1
ATOM 1460 N N . VAL A 1 183 ? 23.686 6.202 -15.061 1.00 95.94 183 VAL A N 1
ATOM 1461 C CA . VAL A 1 183 ? 23.061 6.338 -16.392 1.00 95.94 183 VAL A CA 1
ATOM 1462 C C . VAL A 1 183 ? 23.953 5.920 -17.572 1.00 95.94 183 VAL A C 1
ATOM 1464 O O . VAL A 1 183 ? 23.452 5.746 -18.674 1.00 95.94 183 VAL A O 1
ATOM 1467 N N . LYS A 1 184 ? 25.274 5.796 -17.377 1.00 95.81 184 LYS A N 1
ATOM 1468 C CA . LYS A 1 184 ? 26.218 5.293 -18.394 1.00 95.81 184 LYS A CA 1
ATOM 1469 C C . LYS A 1 184 ? 26.547 3.810 -18.212 1.00 95.81 184 LYS A C 1
ATOM 1471 O O . LYS A 1 184 ? 26.999 3.178 -19.159 1.00 95.81 184 LYS A O 1
ATOM 1476 N N . ASN A 1 185 ? 26.368 3.286 -17.001 1.00 93.69 185 ASN A N 1
ATOM 1477 C CA . ASN A 1 185 ? 26.590 1.893 -16.630 1.00 93.69 185 ASN A CA 1
ATOM 1478 C C . ASN A 1 185 ? 25.323 1.358 -15.956 1.00 93.69 185 ASN A C 1
ATOM 1480 O O . ASN A 1 185 ? 25.279 1.162 -14.737 1.00 93.69 185 ASN A O 1
ATOM 1484 N N . GLU A 1 186 ? 24.269 1.229 -16.756 1.00 95.81 186 GLU A N 1
ATOM 1485 C CA . GLU A 1 186 ? 22.975 0.732 -16.307 1.00 95.81 186 GLU A CA 1
ATOM 1486 C C . GLU A 1 186 ? 22.988 -0.795 -16.171 1.00 95.81 186 GLU A C 1
ATOM 1488 O O . GLU A 1 186 ? 23.698 -1.502 -16.888 1.00 95.81 186 GLU A O 1
ATOM 1493 N N . LYS A 1 187 ? 22.178 -1.318 -15.246 1.00 95.12 187 LYS A N 1
ATOM 1494 C CA . LYS A 1 187 ? 21.907 -2.753 -15.124 1.00 95.12 187 LYS A CA 1
ATOM 1495 C C . LYS A 1 187 ? 20.420 -2.997 -15.409 1.00 95.12 187 LYS A C 1
ATOM 1497 O O . LYS A 1 187 ? 19.589 -2.351 -14.769 1.00 95.12 187 LYS A O 1
ATOM 1502 N N . PRO A 1 188 ? 20.061 -3.910 -16.329 1.00 95.44 188 PRO A N 1
ATOM 1503 C CA . PRO A 1 188 ? 18.662 -4.228 -16.595 1.00 95.44 188 PRO A CA 1
ATOM 1504 C C . PRO A 1 188 ? 18.015 -4.902 -15.377 1.00 95.44 188 PRO A C 1
ATOM 1506 O O . PRO A 1 188 ? 18.604 -5.796 -14.766 1.00 95.44 188 PRO A O 1
ATOM 1509 N N . LEU A 1 189 ? 16.792 -4.483 -15.035 1.00 96.25 189 LEU A N 1
ATOM 1510 C CA . LEU A 1 189 ? 16.033 -5.050 -13.920 1.00 96.25 189 LEU A CA 1
ATOM 1511 C C . LEU A 1 189 ? 15.584 -6.479 -14.250 1.00 96.25 189 LEU A C 1
ATOM 1513 O O . LEU A 1 189 ? 14.955 -6.720 -15.281 1.00 96.25 189 LEU A O 1
ATOM 1517 N N . GLN A 1 190 ? 15.886 -7.421 -13.360 1.00 95.50 190 GLN A N 1
ATOM 1518 C CA . GLN A 1 190 ? 15.500 -8.822 -13.512 1.00 95.50 190 GLN A CA 1
ATOM 1519 C C . GLN A 1 190 ? 14.147 -9.087 -12.848 1.00 95.50 190 GLN A C 1
ATOM 1521 O O . GLN A 1 190 ? 13.851 -8.553 -11.779 1.00 95.50 190 GLN A O 1
ATOM 1526 N N . SER A 1 191 ? 13.330 -9.941 -13.467 1.00 95.06 191 SER A N 1
ATOM 1527 C CA . SER A 1 191 ? 12.138 -10.473 -12.808 1.00 95.06 191 SER A CA 1
ATOM 1528 C C . SER A 1 191 ? 12.574 -11.504 -11.774 1.00 95.06 191 SER A C 1
ATOM 1530 O O . SER A 1 191 ? 13.230 -12.489 -12.109 1.00 95.06 191 SER A O 1
ATOM 1532 N N . VAL A 1 192 ? 12.224 -11.261 -10.516 1.00 94.00 192 VAL A N 1
ATOM 1533 C CA . VAL A 1 192 ? 12.559 -12.143 -9.401 1.00 94.00 192 VAL A CA 1
ATOM 1534 C C . VAL A 1 192 ? 11.261 -12.694 -8.831 1.00 94.00 192 VAL A C 1
ATOM 1536 O O . VAL A 1 192 ? 10.384 -11.935 -8.425 1.00 94.00 192 VAL A O 1
ATOM 1539 N N . ASN A 1 193 ? 11.143 -14.021 -8.792 1.00 94.44 193 ASN A N 1
ATOM 1540 C CA . ASN A 1 193 ? 10.002 -14.691 -8.182 1.00 94.44 193 ASN A CA 1
ATOM 1541 C C . ASN A 1 193 ? 10.286 -14.925 -6.691 1.00 94.44 193 ASN A C 1
ATOM 1543 O O . ASN A 1 193 ? 11.003 -15.857 -6.329 1.00 94.44 193 ASN A O 1
ATOM 1547 N N . ARG A 1 194 ? 9.766 -14.039 -5.837 1.00 95.25 194 ARG A N 1
ATOM 1548 C CA . ARG A 1 194 ? 9.833 -14.132 -4.371 1.00 95.25 194 ARG A CA 1
ATOM 1549 C C . ARG A 1 194 ? 8.429 -14.053 -3.789 1.00 95.25 194 ARG A C 1
ATOM 1551 O O . ARG A 1 194 ? 7.554 -13.386 -4.338 1.00 95.25 194 ARG A O 1
ATOM 1558 N N . ILE A 1 195 ? 8.240 -14.721 -2.658 1.00 94.88 195 ILE A N 1
ATOM 1559 C CA . ILE A 1 195 ? 7.007 -14.635 -1.881 1.00 94.88 195 ILE A CA 1
ATOM 1560 C C . ILE A 1 195 ? 7.093 -13.374 -1.021 1.00 94.88 195 ILE A C 1
ATOM 1562 O O . ILE A 1 195 ? 8.030 -13.218 -0.242 1.00 94.88 195 ILE A O 1
ATOM 1566 N N . PHE A 1 196 ? 6.117 -12.480 -1.169 1.00 95.06 196 PHE A N 1
ATOM 1567 C CA . PHE A 1 196 ? 5.972 -11.293 -0.332 1.00 95.06 196 PHE A CA 1
ATOM 1568 C C . PHE A 1 196 ? 4.761 -11.467 0.580 1.00 95.06 196 PHE A C 1
ATOM 1570 O O . PHE A 1 196 ? 3.671 -11.806 0.119 1.00 95.06 196 PHE A O 1
ATOM 1577 N N . HIS A 1 197 ? 4.956 -11.231 1.874 1.00 94.50 197 HIS A N 1
ATOM 1578 C CA . HIS A 1 197 ? 3.910 -11.356 2.880 1.00 94.50 197 HIS A CA 1
ATOM 1579 C C . HIS A 1 197 ? 3.349 -9.975 3.23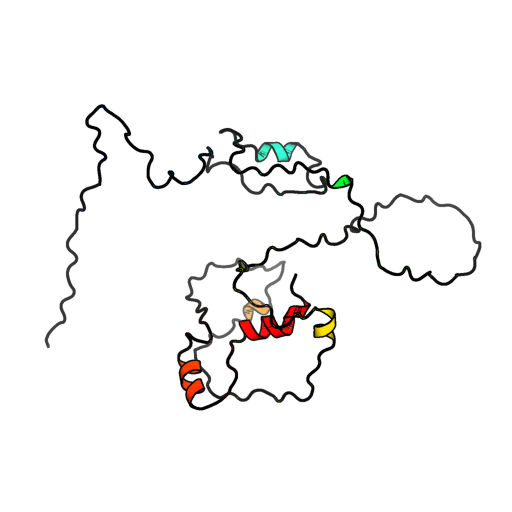4 1.00 94.50 197 HIS A C 1
ATOM 1581 O O . HIS A 1 197 ? 4.049 -9.144 3.800 1.00 94.50 197 HIS A O 1
ATOM 1587 N N . THR A 1 198 ? 2.074 -9.739 2.925 1.00 95.00 198 THR A N 1
ATOM 1588 C CA . THR A 1 198 ? 1.329 -8.525 3.306 1.00 95.00 198 THR A CA 1
ATOM 1589 C C . THR A 1 198 ? 0.347 -8.849 4.433 1.00 95.00 198 THR A C 1
ATOM 1591 O O . THR A 1 198 ? -0.868 -8.840 4.236 1.00 95.00 198 THR A O 1
ATOM 1594 N N . VAL A 1 199 ? 0.877 -9.239 5.594 1.00 96.25 199 VAL A N 1
ATOM 1595 C CA . VAL A 1 199 ? 0.072 -9.698 6.739 1.00 96.25 199 VAL A CA 1
ATOM 1596 C C . VAL A 1 199 ? -0.491 -8.490 7.488 1.00 96.25 199 VAL A C 1
ATOM 1598 O O . VAL A 1 199 ? 0.207 -7.497 7.693 1.00 96.25 199 VAL A O 1
ATOM 1601 N N . THR A 1 200 ? -1.765 -8.552 7.877 1.00 96.81 200 THR A N 1
ATOM 1602 C CA . THR A 1 200 ? -2.389 -7.501 8.691 1.00 96.81 200 THR A CA 1
ATOM 1603 C C . THR A 1 200 ? -2.016 -7.665 10.165 1.00 96.81 200 THR A C 1
ATOM 1605 O O . THR A 1 200 ? -1.686 -8.761 10.611 1.00 96.81 200 THR A O 1
ATOM 1608 N N . THR A 1 201 ? -2.135 -6.598 10.959 1.00 96.75 201 THR A N 1
ATOM 1609 C CA . THR A 1 201 ? -1.876 -6.634 12.411 1.00 96.75 201 THR A CA 1
ATOM 1610 C C . THR A 1 201 ? -2.621 -7.771 13.127 1.00 96.75 201 THR A C 1
ATOM 1612 O O . THR A 1 201 ? -2.095 -8.365 14.063 1.00 96.75 201 THR A O 1
ATOM 1615 N N . THR A 1 202 ? -3.854 -8.077 12.707 1.00 96.25 202 THR A N 1
ATOM 1616 C CA . THR A 1 202 ? -4.696 -9.108 13.336 1.00 96.25 202 THR A CA 1
ATOM 1617 C C . THR A 1 202 ? -4.313 -10.522 12.907 1.00 96.25 202 THR A C 1
ATOM 1619 O O . THR A 1 202 ? -4.451 -11.451 13.703 1.00 96.25 202 THR A O 1
ATOM 1622 N N . ASP A 1 203 ? -3.817 -10.690 11.682 1.00 96.69 203 ASP A N 1
ATOM 1623 C CA . ASP A 1 203 ? -3.400 -11.993 11.156 1.00 96.69 203 ASP A CA 1
ATOM 1624 C C . ASP A 1 203 ? -1.973 -12.376 11.585 1.00 96.69 203 ASP A C 1
ATOM 1626 O O . ASP A 1 203 ? -1.578 -13.534 11.448 1.00 96.69 203 ASP A O 1
ATOM 1630 N N . ASP A 1 204 ? -1.208 -11.436 12.152 1.00 97.12 204 ASP A N 1
ATOM 1631 C CA . ASP A 1 204 ? 0.145 -11.676 12.650 1.00 97.12 204 ASP A CA 1
ATOM 1632 C C . ASP A 1 204 ? 0.135 -12.497 13.967 1.00 97.12 204 ASP A C 1
ATOM 1634 O O . ASP A 1 204 ? -0.383 -12.051 15.001 1.00 97.12 204 ASP A O 1
ATOM 1638 N N . PRO A 1 205 ? 0.724 -13.710 13.986 1.00 95.94 205 PRO A N 1
ATOM 1639 C CA . PRO A 1 205 ? 0.721 -14.573 15.165 1.00 95.94 205 PRO A CA 1
ATOM 1640 C C . PRO A 1 205 ? 1.602 -14.059 16.314 1.00 95.94 205 PRO A C 1
ATOM 1642 O O . PRO A 1 205 ? 1.321 -14.370 17.476 1.00 95.94 205 PRO A O 1
ATOM 1645 N N . ILE A 1 206 ? 2.652 -13.289 16.021 1.00 95.44 206 ILE A N 1
ATOM 1646 C CA . ILE A 1 206 ? 3.548 -12.703 17.022 1.00 95.44 206 ILE A CA 1
ATOM 1647 C C . ILE A 1 206 ? 2.817 -11.564 17.725 1.00 95.44 206 ILE A C 1
ATOM 1649 O O . ILE A 1 206 ? 2.750 -11.560 18.955 1.00 95.44 206 ILE A O 1
ATOM 1653 N N . ILE A 1 207 ? 2.176 -10.671 16.967 1.00 96.50 207 ILE A N 1
ATOM 1654 C CA . ILE A 1 207 ? 1.366 -9.586 17.539 1.00 96.50 207 ILE A CA 1
ATOM 1655 C C . ILE A 1 207 ? 0.236 -10.159 18.403 1.00 96.50 207 ILE A C 1
ATOM 1657 O O . ILE A 1 207 ? 0.045 -9.714 19.531 1.00 96.50 207 ILE A O 1
ATOM 1661 N N . ARG A 1 208 ? -0.454 -11.216 17.954 1.00 95.81 208 ARG A N 1
ATOM 1662 C CA . ARG A 1 208 ? -1.490 -11.905 18.756 1.00 95.81 208 ARG A CA 1
ATOM 1663 C C . ARG A 1 208 ? -0.971 -12.544 20.044 1.00 95.81 208 ARG A C 1
ATOM 1665 O O . ARG A 1 208 ? -1.741 -12.761 20.983 1.00 95.81 208 ARG A O 1
ATOM 1672 N N . LYS A 1 209 ? 0.301 -12.942 20.078 1.00 95.75 209 LYS A N 1
ATOM 1673 C CA . LYS A 1 209 ? 0.937 -13.467 21.290 1.00 95.75 209 LYS A CA 1
ATOM 1674 C C . LYS A 1 209 ? 1.266 -12.320 22.243 1.00 95.75 209 LYS A C 1
ATOM 1676 O O . LYS A 1 209 ? 0.904 -12.408 23.414 1.00 95.75 209 LYS A O 1
ATOM 1681 N N . LEU A 1 210 ? 1.884 -11.255 21.727 1.00 95.00 210 LEU A N 1
ATOM 1682 C CA . LEU A 1 210 ? 2.227 -10.050 22.485 1.00 95.00 210 LEU A CA 1
ATOM 1683 C C . LEU A 1 210 ? 0.984 -9.357 23.043 1.00 95.00 210 LEU A C 1
ATOM 1685 O O . LEU A 1 210 ? 1.010 -8.884 24.173 1.00 95.00 210 LEU A O 1
ATOM 1689 N N . SER A 1 211 ? -0.145 -9.407 22.330 1.00 95.38 211 SER A N 1
ATOM 1690 C CA . SER A 1 211 ? -1.389 -8.773 22.770 1.00 95.38 211 SER A CA 1
ATOM 1691 C C . SER A 1 211 ? -1.981 -9.339 24.063 1.00 95.38 211 SER A C 1
ATOM 1693 O O . SER A 1 211 ? -2.934 -8.786 24.604 1.00 95.38 211 SER A O 1
ATOM 1695 N N . LYS A 1 212 ? -1.467 -10.477 24.543 1.00 96.00 212 LYS A N 1
ATOM 1696 C CA . LYS A 1 212 ? -1.874 -11.091 25.813 1.00 96.00 212 LYS A CA 1
ATOM 1697 C C . LYS A 1 212 ? -1.000 -10.659 26.988 1.00 96.00 212 LYS A C 1
ATOM 1699 O O . LYS A 1 212 ? -1.390 -10.897 28.127 1.00 96.00 212 LYS A O 1
ATOM 1704 N N . THR A 1 213 ? 0.177 -10.099 26.721 1.00 94.75 213 THR A N 1
ATOM 1705 C CA . THR A 1 213 ? 1.198 -9.817 27.736 1.00 94.75 213 THR A CA 1
ATOM 1706 C C . THR A 1 213 ? 1.546 -8.338 27.822 1.00 94.75 213 THR A C 1
ATOM 1708 O O . THR A 1 213 ? 1.740 -7.839 28.925 1.00 94.75 213 THR A O 1
ATOM 1711 N N . GLU A 1 214 ? 1.624 -7.634 26.690 1.00 91.69 214 GLU A N 1
ATOM 1712 C CA . GLU A 1 214 ? 2.209 -6.293 26.606 1.00 91.69 214 GLU A CA 1
ATOM 1713 C C . GLU A 1 214 ? 1.488 -5.405 25.585 1.00 91.69 214 GLU A C 1
ATOM 1715 O O . GLU A 1 214 ? 0.997 -5.876 24.559 1.00 91.69 214 GLU A O 1
ATOM 1720 N N . GLY A 1 215 ? 1.481 -4.095 25.845 1.00 93.25 215 GLY A N 1
ATOM 1721 C CA . GLY A 1 215 ? 0.944 -3.077 24.940 1.00 93.25 215 GLY A CA 1
ATOM 1722 C C . GLY A 1 215 ? -0.570 -2.863 25.040 1.00 93.25 215 GLY A C 1
ATOM 1723 O O . GLY A 1 215 ? -1.303 -3.605 25.686 1.00 93.25 215 GLY A O 1
ATOM 1724 N N . ASN A 1 216 ? -1.032 -1.785 24.413 1.00 96.94 216 ASN A N 1
ATOM 1725 C CA . ASN A 1 216 ? -2.451 -1.441 24.272 1.00 96.94 216 ASN A CA 1
ATOM 1726 C C . ASN A 1 216 ? -2.804 -0.918 22.867 1.00 96.94 216 ASN A C 1
ATOM 1728 O O . ASN A 1 216 ? -3.980 -0.753 22.550 1.00 96.94 216 ASN A O 1
ATOM 1732 N N . VAL A 1 217 ? -1.798 -0.673 22.026 1.00 97.12 217 VAL A N 1
ATOM 1733 C CA . VAL A 1 217 ? -1.927 -0.262 20.629 1.00 97.12 217 VAL A CA 1
ATOM 1734 C C . VAL A 1 217 ? -0.990 -1.140 19.810 1.00 97.12 217 VAL A C 1
ATOM 1736 O O . VAL A 1 217 ? 0.184 -1.273 20.149 1.00 97.12 217 VAL A O 1
ATOM 1739 N N . TYR A 1 218 ? -1.509 -1.726 18.732 1.00 96.88 218 TYR A N 1
ATOM 1740 C CA . TYR A 1 218 ? -0.759 -2.600 17.831 1.00 96.88 218 TYR A CA 1
ATOM 1741 C C . TYR A 1 218 ? -0.969 -2.131 16.396 1.00 96.88 218 TYR A C 1
ATOM 1743 O O . TYR A 1 218 ? -2.097 -1.841 15.993 1.00 96.88 218 TYR A O 1
ATOM 1751 N N . ALA A 1 219 ? 0.106 -2.059 15.622 1.00 97.44 219 ALA A N 1
ATOM 1752 C CA . ALA A 1 219 ? 0.067 -1.663 14.223 1.00 97.44 219 ALA A CA 1
ATOM 1753 C C . ALA A 1 219 ? 1.303 -2.191 13.486 1.00 97.44 219 ALA A C 1
ATOM 1755 O O . ALA A 1 219 ? 2.297 -2.549 14.114 1.00 97.44 219 ALA A O 1
ATOM 1756 N N . THR A 1 220 ? 1.236 -2.197 12.157 1.00 97.44 220 THR A N 1
ATOM 1757 C CA . THR A 1 220 ? 2.398 -2.388 11.285 1.00 97.44 220 THR A CA 1
ATOM 1758 C C . THR A 1 220 ? 2.963 -1.038 10.843 1.00 97.44 220 THR A C 1
ATOM 1760 O O . THR A 1 220 ? 2.286 -0.005 10.898 1.00 97.44 220 THR A O 1
ATOM 1763 N N . ASP A 1 221 ? 4.205 -1.048 10.373 1.00 96.81 221 ASP A N 1
ATOM 1764 C CA . ASP A 1 221 ? 4.900 0.113 9.816 1.00 96.81 221 ASP A CA 1
ATOM 1765 C C . ASP A 1 221 ? 4.110 0.777 8.677 1.00 96.81 221 ASP A C 1
ATOM 1767 O O . ASP A 1 221 ? 3.961 1.996 8.667 1.00 96.81 221 ASP A O 1
ATOM 1771 N N . ALA A 1 222 ? 3.519 -0.008 7.772 1.00 96.12 222 ALA A N 1
ATOM 1772 C CA . ALA A 1 222 ? 2.727 0.501 6.656 1.00 96.12 222 ALA A CA 1
ATOM 1773 C C . ALA A 1 222 ? 1.498 1.309 7.120 1.00 96.12 222 ALA A C 1
ATOM 1775 O O . ALA A 1 222 ? 1.203 2.379 6.574 1.00 96.12 222 ALA A O 1
ATOM 1776 N N . ILE A 1 223 ? 0.793 0.828 8.152 1.00 97.06 223 ILE A N 1
ATOM 1777 C CA . ILE A 1 223 ? -0.370 1.520 8.726 1.00 97.06 223 ILE A CA 1
ATOM 1778 C C . ILE A 1 223 ? 0.084 2.812 9.415 1.00 97.06 223 ILE A C 1
ATOM 1780 O O . ILE A 1 223 ? -0.466 3.883 9.149 1.00 97.06 223 ILE A O 1
ATOM 1784 N N . LEU A 1 224 ? 1.118 2.734 10.260 1.00 97.19 224 LEU A N 1
ATOM 1785 C CA . LEU A 1 224 ? 1.624 3.895 10.995 1.00 97.19 224 LEU A CA 1
ATOM 1786 C C . LEU A 1 224 ? 2.196 4.965 10.066 1.00 97.19 224 LEU A C 1
ATOM 1788 O O . LEU A 1 224 ? 1.876 6.138 10.240 1.00 97.19 224 LEU A O 1
ATOM 1792 N N . ALA A 1 225 ? 2.974 4.584 9.053 1.00 97.00 225 ALA A N 1
ATOM 1793 C CA . ALA A 1 225 ? 3.522 5.512 8.069 1.00 97.00 225 ALA A CA 1
ATOM 1794 C C . ALA A 1 225 ? 2.407 6.273 7.339 1.00 97.00 225 ALA A C 1
ATOM 1796 O O . ALA A 1 225 ? 2.500 7.489 7.160 1.00 97.00 225 ALA A O 1
ATOM 1797 N N . THR A 1 226 ? 1.319 5.581 6.987 1.00 96.00 226 THR A N 1
ATOM 1798 C CA . THR A 1 226 ? 0.152 6.199 6.342 1.00 96.00 226 THR A CA 1
ATOM 1799 C C . THR A 1 226 ? -0.519 7.227 7.256 1.00 96.00 226 THR A C 1
ATOM 1801 O O . THR A 1 226 ? -0.828 8.332 6.811 1.00 96.00 226 THR A O 1
ATOM 1804 N N . ILE A 1 227 ? -0.692 6.912 8.543 1.00 96.19 227 ILE A N 1
ATOM 1805 C CA . ILE A 1 227 ? -1.282 7.837 9.524 1.00 96.19 227 ILE A CA 1
ATOM 1806 C C . ILE A 1 227 ? -0.351 9.032 9.782 1.00 96.19 227 ILE A C 1
ATOM 1808 O O . ILE A 1 227 ? -0.788 10.180 9.731 1.00 96.19 227 ILE A O 1
ATOM 1812 N N . MET A 1 228 ? 0.943 8.788 10.006 1.00 96.38 228 MET A N 1
ATOM 1813 C CA . MET A 1 228 ? 1.935 9.831 10.297 1.00 96.38 228 MET A CA 1
ATOM 1814 C C . MET A 1 228 ? 2.126 10.808 9.130 1.00 96.38 228 MET A C 1
ATOM 1816 O O . MET A 1 228 ? 2.385 11.990 9.345 1.00 96.38 228 MET A O 1
ATOM 1820 N N . CYS A 1 229 ? 1.993 10.333 7.891 1.00 95.25 229 CYS A N 1
ATOM 1821 C CA . CYS A 1 229 ? 2.156 11.138 6.679 1.00 95.25 229 CYS A CA 1
ATOM 1822 C C . CYS A 1 229 ? 0.829 11.510 5.999 1.00 95.25 229 CYS A C 1
ATOM 1824 O O . CYS A 1 229 ? 0.842 11.956 4.849 1.00 95.25 229 CYS A O 1
ATOM 1826 N N . CYS A 1 230 ? -0.307 11.386 6.695 1.00 94.00 230 CYS A N 1
ATOM 1827 C CA . CYS A 1 230 ? -1.638 11.618 6.123 1.00 94.00 230 CYS A CA 1
ATOM 1828 C C . CYS A 1 230 ? -1.817 13.019 5.506 1.00 94.00 230 CYS A C 1
ATOM 1830 O O . CYS A 1 230 ? -2.517 13.161 4.507 1.00 94.00 230 CYS A O 1
ATOM 1832 N N . THR A 1 231 ? -1.121 14.045 6.012 1.00 94.12 231 THR A N 1
ATOM 1833 C CA . THR A 1 231 ? -1.165 15.429 5.492 1.00 94.12 231 THR A CA 1
ATOM 1834 C C . THR A 1 231 ? -0.571 15.598 4.089 1.00 94.12 231 THR A C 1
ATOM 1836 O O . THR A 1 231 ? -0.680 16.674 3.505 1.00 94.12 231 THR A O 1
ATOM 1839 N N . ARG A 1 232 ? 0.071 14.557 3.543 1.00 92.50 232 ARG A N 1
ATOM 1840 C CA . ARG A 1 232 ? 0.606 14.510 2.170 1.00 92.50 232 ARG A CA 1
ATOM 1841 C C . ARG A 1 232 ? -0.249 13.667 1.222 1.00 92.50 232 ARG A C 1
ATOM 1843 O O . ARG A 1 232 ? 0.138 13.490 0.067 1.00 92.50 232 ARG A O 1
ATOM 1850 N N . SER A 1 233 ? -1.350 13.099 1.710 1.00 88.62 233 SER A N 1
ATOM 1851 C CA . SER A 1 233 ? -2.286 12.359 0.866 1.00 88.62 233 SER A CA 1
ATOM 1852 C C . SER A 1 233 ? -3.019 13.309 -0.091 1.00 88.62 233 SER A C 1
ATOM 1854 O O . SER A 1 233 ? -3.253 14.472 0.237 1.00 88.62 233 SER A O 1
ATOM 1856 N N . ASN A 1 234 ? -3.309 12.808 -1.296 1.00 76.56 234 ASN A N 1
ATOM 1857 C CA . ASN A 1 234 ? -4.023 13.505 -2.372 1.00 76.56 234 ASN A CA 1
ATOM 1858 C C . ASN A 1 234 ? -5.324 12.784 -2.669 1.00 76.56 234 ASN A C 1
ATOM 1860 O O . ASN A 1 234 ? -5.229 11.537 -2.833 1.00 76.56 234 ASN A O 1
#

Organism: Tribolium castaneum (NCBI:txid7070)

Radius of gyration: 31.83 Å; chains: 1; bounding box: 63×106×66 Å